Protein AF-A0A7S0WBP8-F1 (afdb_monomer_lite)

Sequence (190 aa):
AVPIGGAYRLIDVPMSNCLNSGISKVYILTQFNSASLNRHLARTYNFGNGIMYGGNGFVEVLAATQTPGQGGKEWFQGTADAVRQYCWLFNDVKNKDVEDVVILSGDHLYRMDYMKFVEAHRESDADISIGALPVEEDRASDFGLMKIDATGRITEFSEKPKGDKLQSMKVDTTVLGLSPGEAKAKPFIA

InterPro domains:
  IPR005835 Nucleotidyl transferase domain [PF00483] (1-168)
  IPR005836 ADP-glucose pyrophosphorylase, conserved site [PS00809] (75-83)
  IPR011831 Glucose-1-phosphate adenylyltransferase [PTHR43523] (1-190)
  IPR029044 Nucleotide-dip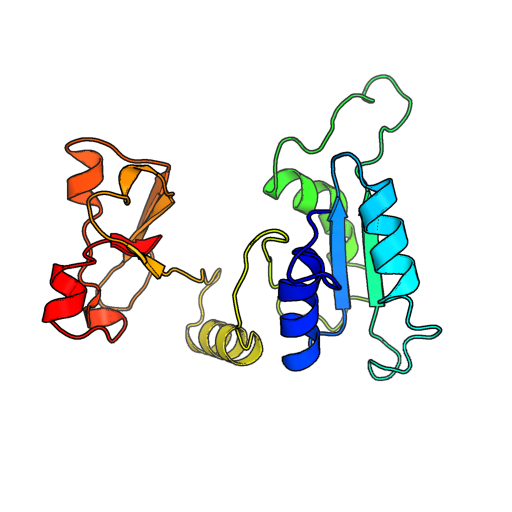hospho-sugar transferases [G3DSA:3.90.550.10] (1-190)
  IPR029044 Nucleotide-diphospho-sugar transferases [SSF53448] (2-184)

Organism: NCBI:txid1486918

Foldseek 3Di:
DDDDPVPHDLLVQVVVLCVVLLNFAEEAEEQPPCPVVCVCCCVPVVPPQSVSNVRLGDYHYDYQDQDPDPVRDDGQPDPVSSCVVVVVVCVDPSNPPPDDDDDDDSRDHDHDNVNVVVVVCVVVVDPDDDDKDFAALVCQLCAWWFAADLCRDTDDIDGNDDDPRSVVRFYQCVSVVDDPVVCVRRRIID

Radius of gyration: 19.3 Å; chains: 1; bounding box: 46×43×51 Å

Secondary structure (DSSP, 8-state):
--EETTTEETTHHHHHHHHHTT--EEEEEE-SSTHHHHHHHHHHS--GGGGGGTTS-EEEEEEPP--SSTTTT---SSHHHHHHHTGGGGGSGGGTT--------SS------HHHHHHHHHHHT-S------EE-TTTGGGSEEEEE-TTS-EEEEEES--THHHHTT---GGGGT--HHHHHH--EE-

Structure (mmCIF, N/CA/C/O backbone):
data_AF-A0A7S0WBP8-F1
#
_entry.id   AF-A0A7S0WBP8-F1
#
loop_
_atom_site.group_PDB
_atom_site.id
_atom_site.type_symbol
_atom_site.label_atom_id
_atom_site.label_alt_id
_atom_site.label_comp_id
_atom_site.label_asym_id
_atom_site.label_entity_id
_atom_site.label_seq_id
_atom_site.pdbx_PDB_ins_code
_atom_site.Cartn_x
_atom_site.Cartn_y
_atom_site.Cartn_z
_atom_site.occupancy
_atom_site.B_iso_or_equiv
_atom_site.auth_seq_id
_atom_site.auth_comp_id
_atom_site.auth_asym_id
_atom_site.auth_atom_id
_atom_site.pdbx_PDB_model_num
ATOM 1 N N . ALA A 1 1 ? 19.101 -6.458 -0.564 1.00 64.75 1 ALA A N 1
ATOM 2 C CA . ALA A 1 1 ? 17.775 -7.113 -0.529 1.00 64.75 1 ALA A CA 1
ATOM 3 C C . ALA A 1 1 ? 17.850 -8.343 0.362 1.00 64.75 1 ALA A C 1
ATOM 5 O O . ALA A 1 1 ? 18.824 -9.081 0.249 1.00 64.75 1 ALA A O 1
ATOM 6 N N . VAL A 1 2 ? 16.878 -8.517 1.258 1.00 79.44 2 VAL A N 1
ATOM 7 C CA . VAL A 1 2 ? 16.884 -9.581 2.273 1.00 79.44 2 VAL A CA 1
ATOM 8 C C . VAL A 1 2 ? 16.490 -10.918 1.627 1.00 79.44 2 VAL A C 1
ATOM 10 O O . VAL A 1 2 ? 15.457 -10.956 0.950 1.00 79.44 2 VAL A O 1
ATOM 13 N N . PRO A 1 3 ? 17.303 -11.983 1.770 1.00 80.88 3 PRO A N 1
ATOM 14 C CA . PRO A 1 3 ? 16.974 -13.308 1.254 1.00 80.88 3 PRO A CA 1
ATOM 15 C C . PRO A 1 3 ? 15.872 -13.974 2.088 1.00 80.88 3 PRO A C 1
ATOM 17 O O . PRO A 1 3 ? 15.840 -13.830 3.308 1.00 80.88 3 PRO A O 1
ATOM 20 N N . ILE A 1 4 ? 15.001 -14.738 1.429 1.00 84.81 4 ILE A N 1
ATOM 21 C CA . ILE A 1 4 ? 13.929 -15.533 2.037 1.00 84.81 4 ILE A CA 1
ATOM 22 C C . ILE A 1 4 ? 13.894 -16.925 1.395 1.00 84.81 4 ILE A C 1
ATOM 24 O O . ILE A 1 4 ? 14.116 -17.073 0.194 1.00 84.81 4 ILE A O 1
ATOM 28 N N . GLY A 1 5 ? 13.629 -17.964 2.191 1.00 76.19 5 GLY A N 1
ATOM 29 C CA . GLY A 1 5 ? 13.414 -19.323 1.672 1.00 76.19 5 GLY A CA 1
ATOM 30 C C . GLY A 1 5 ? 14.570 -19.894 0.833 1.00 76.19 5 GLY A C 1
ATOM 31 O O . GLY A 1 5 ? 14.338 -20.710 -0.051 1.00 76.19 5 GLY A O 1
ATOM 32 N N . GLY A 1 6 ? 15.805 -19.430 1.056 1.00 77.81 6 GLY A N 1
ATOM 33 C CA . GLY A 1 6 ? 17.024 -19.902 0.385 1.00 77.81 6 GLY A CA 1
ATOM 34 C C . GLY A 1 6 ? 17.254 -19.370 -1.036 1.00 77.81 6 GLY A C 1
ATOM 35 O O . GLY A 1 6 ? 18.391 -19.046 -1.370 1.00 77.81 6 GLY A O 1
ATOM 36 N N . ALA A 1 7 ? 16.206 -19.245 -1.854 1.00 78.19 7 ALA A N 1
ATOM 37 C CA . ALA A 1 7 ? 16.321 -18.867 -3.270 1.00 78.19 7 ALA A CA 1
ATOM 38 C C . ALA A 1 7 ? 15.691 -17.509 -3.627 1.00 78.19 7 ALA A C 1
ATOM 40 O O . ALA A 1 7 ? 16.018 -16.944 -4.670 1.00 78.19 7 ALA A O 1
ATOM 41 N N . TYR A 1 8 ? 14.818 -16.973 -2.772 1.00 84.31 8 TYR A N 1
ATOM 42 C CA . TYR A 1 8 ? 14.023 -15.781 -3.066 1.00 84.31 8 TYR A CA 1
ATOM 43 C C . TYR A 1 8 ? 14.487 -14.579 -2.245 1.00 84.31 8 TYR A C 1
ATOM 45 O O . TYR A 1 8 ? 15.333 -14.674 -1.351 1.00 84.31 8 TYR A O 1
ATOM 53 N N . ARG A 1 9 ? 13.923 -13.414 -2.545 1.00 88.06 9 ARG A N 1
ATOM 54 C CA . ARG A 1 9 ? 14.103 -12.167 -1.801 1.00 88.06 9 ARG A CA 1
ATOM 55 C C . ARG A 1 9 ? 12.751 -11.541 -1.496 1.00 88.06 9 ARG A C 1
ATOM 57 O O . ARG A 1 9 ? 11.797 -11.781 -2.220 1.00 88.06 9 ARG A O 1
ATOM 64 N N . LEU A 1 10 ? 12.678 -10.687 -0.474 1.00 89.38 10 LEU A N 1
ATOM 65 C CA . LEU A 1 10 ? 11.416 -10.016 -0.108 1.00 89.38 10 LEU A CA 1
ATOM 66 C C . LEU A 1 10 ? 10.748 -9.291 -1.286 1.00 89.38 10 LEU A C 1
ATOM 68 O O . LEU A 1 10 ? 9.544 -9.408 -1.455 1.00 89.38 10 LEU A O 1
ATOM 72 N N . ILE A 1 11 ? 11.532 -8.648 -2.158 1.00 89.44 11 ILE A N 1
ATOM 73 C CA . ILE A 1 11 ? 11.008 -7.972 -3.355 1.00 89.44 11 ILE A CA 1
ATOM 74 C C . ILE A 1 11 ? 10.298 -8.925 -4.330 1.00 89.44 11 ILE A C 1
ATOM 76 O O . ILE A 1 11 ? 9.435 -8.493 -5.087 1.00 89.44 11 ILE A O 1
ATOM 80 N N . ASP A 1 12 ? 10.626 -10.221 -4.308 1.00 90.88 12 ASP A N 1
ATOM 81 C CA . ASP A 1 12 ? 9.989 -11.208 -5.182 1.00 90.88 12 ASP A CA 1
ATOM 82 C C . ASP A 1 12 ? 8.521 -11.426 -4.815 1.00 90.88 12 ASP A C 1
ATOM 84 O O . ASP A 1 12 ? 7.746 -11.868 -5.657 1.00 90.88 12 ASP A O 1
ATOM 88 N N . VAL A 1 13 ? 8.122 -11.080 -3.589 1.00 93.06 13 VAL A N 1
ATOM 89 C CA . VAL A 1 13 ? 6.747 -11.207 -3.106 1.00 93.06 13 VAL A CA 1
ATOM 90 C C . VAL A 1 13 ? 5.805 -10.249 -3.848 1.00 93.06 13 VAL A C 1
ATOM 92 O O . VAL A 1 13 ? 4.940 -10.740 -4.579 1.00 93.06 13 VAL A O 1
ATOM 95 N N . PRO A 1 14 ? 5.961 -8.909 -3.760 1.00 93.12 14 PRO A N 1
ATOM 96 C CA . PRO A 1 14 ? 5.102 -7.999 -4.506 1.00 93.12 14 PRO A CA 1
ATOM 97 C C . PRO A 1 14 ? 5.269 -8.165 -6.019 1.00 93.12 14 PRO A C 1
ATOM 99 O O . PRO A 1 14 ? 4.272 -8.070 -6.726 1.00 93.12 14 PRO A O 1
ATOM 102 N N . MET A 1 15 ? 6.468 -8.499 -6.519 1.00 91.38 15 MET A N 1
ATOM 103 C CA . MET A 1 15 ? 6.675 -8.789 -7.945 1.00 91.38 15 MET A CA 1
ATOM 104 C C . MET A 1 15 ? 5.850 -9.988 -8.416 1.00 91.38 15 MET A C 1
ATOM 106 O O . MET A 1 15 ? 5.177 -9.906 -9.440 1.00 91.38 15 MET A O 1
ATOM 110 N N . SER A 1 16 ? 5.853 -11.088 -7.660 1.00 91.31 16 SER A N 1
ATOM 111 C CA . SER A 1 16 ? 5.056 -12.273 -7.989 1.00 91.31 16 SER A CA 1
ATOM 112 C C . SER A 1 16 ? 3.561 -11.981 -7.914 1.00 91.31 16 SER A C 1
ATOM 114 O O . SER A 1 16 ? 2.808 -12.450 -8.763 1.00 91.31 16 SER A O 1
ATOM 116 N N . ASN A 1 17 ? 3.117 -11.192 -6.934 1.00 94.25 17 ASN A N 1
ATOM 117 C CA . ASN A 1 17 ? 1.721 -10.768 -6.854 1.00 94.25 17 ASN A CA 1
ATOM 118 C C . ASN A 1 17 ? 1.335 -9.900 -8.069 1.00 94.25 17 ASN A C 1
ATOM 120 O O . ASN A 1 17 ? 0.287 -10.148 -8.658 1.00 94.25 17 ASN A O 1
ATOM 124 N N . CYS A 1 18 ? 2.191 -8.967 -8.514 1.00 92.56 18 CYS A N 1
ATOM 125 C CA . CYS A 1 18 ? 1.958 -8.176 -9.730 1.00 92.56 18 CYS A CA 1
ATOM 126 C C . CYS A 1 18 ? 1.814 -9.077 -10.958 1.00 92.56 18 CYS A C 1
ATOM 128 O O . CYS A 1 18 ? 0.812 -8.998 -11.662 1.00 92.56 18 CYS A O 1
ATOM 130 N N . LEU A 1 19 ? 2.773 -9.987 -11.160 1.00 88.94 19 LEU A N 1
ATOM 131 C CA . LEU A 1 19 ? 2.770 -10.944 -12.268 1.00 88.94 19 LEU A CA 1
ATOM 132 C C . LEU A 1 19 ? 1.493 -11.787 -12.303 1.00 88.94 19 LEU A C 1
ATOM 134 O O . LEU A 1 19 ? 0.843 -11.885 -13.340 1.00 88.94 19 LEU A O 1
ATOM 138 N N . ASN A 1 20 ? 1.122 -12.372 -11.163 1.00 90.75 20 ASN A N 1
ATOM 139 C CA . ASN A 1 20 ? -0.063 -13.224 -11.056 1.00 90.75 20 ASN A CA 1
ATOM 140 C C . ASN A 1 20 ? -1.374 -12.439 -11.191 1.00 90.75 20 ASN A C 1
ATOM 142 O O . ASN A 1 20 ? -2.386 -13.027 -11.556 1.00 90.75 20 ASN A O 1
ATOM 146 N N . SER A 1 21 ? -1.344 -11.132 -10.928 1.00 92.31 21 SER A N 1
ATOM 147 C CA . SER A 1 21 ? -2.476 -10.219 -11.118 1.00 92.31 21 SER A CA 1
ATOM 148 C C . SER A 1 21 ? -2.489 -9.589 -12.520 1.00 92.31 21 SER A C 1
ATOM 150 O O . SER A 1 21 ? -3.282 -8.699 -12.783 1.00 92.31 21 SER A O 1
ATOM 152 N N . GLY A 1 22 ? -1.591 -9.984 -13.432 1.00 88.94 22 GLY A N 1
ATOM 153 C CA . GLY A 1 22 ? -1.516 -9.402 -14.779 1.00 88.94 22 GLY A CA 1
ATOM 154 C C . GLY A 1 22 ? -0.954 -7.974 -14.838 1.00 88.94 22 GLY A C 1
ATOM 155 O O . GLY A 1 22 ? -0.985 -7.349 -15.897 1.00 88.94 22 GLY A O 1
ATOM 156 N N . ILE A 1 23 ? -0.397 -7.456 -13.739 1.00 89.81 23 ILE A N 1
ATOM 157 C CA . ILE A 1 23 ? 0.238 -6.136 -13.687 1.00 89.81 23 ILE A CA 1
ATOM 158 C C . ILE A 1 23 ? 1.644 -6.245 -14.277 1.00 89.81 23 ILE A C 1
ATOM 160 O O . ILE A 1 23 ? 2.529 -6.904 -13.724 1.00 89.81 23 ILE A O 1
ATOM 164 N N . SER A 1 24 ? 1.848 -5.580 -15.412 1.00 85.62 24 SER A N 1
ATOM 165 C CA . SER A 1 24 ? 3.0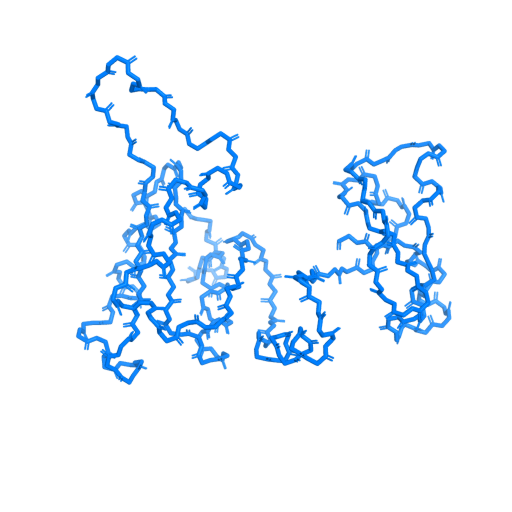50 -5.744 -16.231 1.00 85.62 24 SER A CA 1
ATOM 166 C C . SER A 1 24 ? 3.978 -4.532 -16.298 1.00 85.62 24 SER A C 1
ATOM 168 O O . SER A 1 24 ? 5.102 -4.658 -16.782 1.00 85.62 24 SER A O 1
ATOM 170 N N . LYS A 1 25 ? 3.531 -3.362 -15.829 1.00 88.75 25 LYS A N 1
ATOM 171 C CA . LYS A 1 25 ? 4.318 -2.123 -15.774 1.00 88.75 25 LYS A CA 1
ATOM 172 C C . LYS A 1 25 ? 4.685 -1.842 -14.324 1.00 88.75 25 LYS A C 1
ATOM 174 O O . LYS A 1 25 ? 3.814 -1.523 -13.520 1.00 88.75 25 LYS A O 1
ATOM 179 N N . VAL A 1 26 ? 5.960 -2.000 -13.978 1.00 90.44 26 VAL A N 1
ATOM 180 C CA . VAL A 1 26 ? 6.430 -1.885 -12.593 1.00 90.44 26 VAL A CA 1
ATOM 181 C C . VAL A 1 26 ? 7.638 -0.964 -12.514 1.00 90.44 26 VAL A C 1
ATOM 183 O O . VAL A 1 26 ? 8.671 -1.209 -13.138 1.00 90.44 26 VAL A O 1
ATOM 186 N N . TYR A 1 27 ? 7.527 0.064 -11.676 1.00 90.81 27 TYR A N 1
ATOM 187 C CA . TYR A 1 27 ? 8.658 0.876 -11.242 1.00 90.81 27 TYR A CA 1
ATOM 188 C C . TYR A 1 27 ? 9.091 0.459 -9.838 1.00 90.81 27 TYR A C 1
ATOM 190 O O . TYR A 1 27 ? 8.267 0.323 -8.936 1.00 90.81 27 TYR A O 1
ATOM 198 N N . ILE A 1 28 ? 10.395 0.278 -9.642 1.00 90.06 28 ILE A N 1
ATOM 199 C CA . ILE A 1 28 ? 10.985 -0.084 -8.352 1.00 90.06 28 ILE A CA 1
ATOM 200 C C . ILE A 1 28 ? 11.846 1.080 -7.875 1.00 90.06 28 ILE A C 1
ATOM 202 O O . ILE A 1 28 ? 12.941 1.309 -8.388 1.00 90.06 28 ILE A O 1
ATOM 206 N N . LEU A 1 29 ? 11.351 1.802 -6.871 1.00 89.19 29 LEU A N 1
ATOM 207 C CA . LEU A 1 29 ? 12.052 2.922 -6.245 1.00 89.19 29 LEU A CA 1
ATOM 208 C C . LEU A 1 29 ? 13.055 2.397 -5.211 1.00 89.19 29 LEU A C 1
ATOM 210 O O . LEU A 1 29 ? 12.692 1.669 -4.288 1.00 89.19 29 LEU A O 1
ATOM 214 N N . THR A 1 30 ? 14.332 2.759 -5.354 1.00 84.38 30 THR A N 1
ATOM 215 C CA . THR A 1 30 ? 15.402 2.315 -4.446 1.00 84.38 30 THR A CA 1
ATOM 216 C C . THR A 1 30 ? 16.205 3.498 -3.912 1.00 84.38 30 THR A C 1
ATOM 218 O O . THR A 1 30 ? 16.617 4.373 -4.671 1.00 84.38 30 THR A O 1
ATOM 221 N N . GLN A 1 31 ? 16.446 3.519 -2.596 1.00 72.75 31 GLN A N 1
ATOM 222 C CA . GLN A 1 31 ? 17.162 4.613 -1.930 1.00 72.75 31 GLN A CA 1
ATOM 223 C C . GLN A 1 31 ? 18.570 4.207 -1.476 1.00 72.75 31 GLN A C 1
ATOM 225 O O . GLN A 1 31 ? 19.531 4.880 -1.818 1.00 72.75 31 GLN A O 1
ATOM 230 N N . PHE A 1 32 ? 18.735 3.083 -0.767 1.00 68.75 32 PHE A N 1
ATOM 231 C CA . PHE A 1 32 ? 20.028 2.686 -0.186 1.00 68.75 32 PHE A CA 1
ATOM 232 C C . PHE A 1 32 ? 20.504 1.304 -0.652 1.00 68.75 32 PHE A C 1
ATOM 234 O O . PHE A 1 32 ? 19.708 0.386 -0.840 1.00 68.75 32 PHE A O 1
ATOM 241 N N . ASN A 1 33 ? 21.829 1.145 -0.786 1.00 59.50 33 ASN A N 1
ATOM 242 C CA . ASN A 1 33 ? 22.531 -0.132 -1.005 1.00 59.50 33 ASN A CA 1
ATOM 243 C C . ASN A 1 33 ? 21.899 -1.037 -2.093 1.00 59.50 33 ASN A C 1
ATOM 245 O O . ASN A 1 33 ? 21.719 -2.252 -1.927 1.00 59.50 33 ASN A O 1
ATOM 249 N N . SER A 1 34 ? 21.544 -0.425 -3.227 1.00 68.19 34 SER A N 1
ATOM 250 C CA . SER A 1 34 ? 20.732 -1.039 -4.281 1.00 68.19 34 SER A CA 1
ATOM 251 C C . SER A 1 34 ? 21.508 -1.990 -5.195 1.00 68.19 34 SER A C 1
ATOM 253 O O . SER A 1 34 ? 20.887 -2.772 -5.899 1.00 68.19 34 SER A O 1
ATOM 255 N N . ALA A 1 35 ? 22.845 -2.045 -5.149 1.00 74.12 35 ALA A N 1
ATOM 256 C CA . ALA A 1 35 ? 23.634 -2.883 -6.064 1.00 74.12 35 ALA A CA 1
ATOM 257 C C . ALA A 1 35 ? 23.232 -4.372 -6.029 1.00 74.12 35 ALA A C 1
ATOM 259 O O . ALA A 1 35 ? 23.089 -5.018 -7.070 1.00 74.12 35 ALA A O 1
ATOM 260 N N . SER A 1 36 ? 23.005 -4.918 -4.828 1.00 80.19 36 SER A N 1
ATOM 261 C CA . SER A 1 36 ? 22.552 -6.306 -4.672 1.00 80.19 36 SER A CA 1
ATOM 262 C C . SER A 1 36 ? 21.148 -6.518 -5.239 1.00 80.19 36 SER A C 1
ATOM 264 O O . SER A 1 36 ? 20.903 -7.547 -5.870 1.00 80.19 36 SER A O 1
ATOM 266 N N . LEU A 1 37 ? 20.238 -5.566 -5.010 1.00 81.44 37 LEU A N 1
ATOM 267 C CA . LEU A 1 37 ? 18.850 -5.592 -5.466 1.00 81.44 37 LEU A CA 1
ATOM 268 C C . LEU A 1 37 ? 18.784 -5.449 -6.989 1.00 81.44 37 LEU A C 1
ATOM 270 O O . LEU A 1 37 ? 18.221 -6.315 -7.644 1.00 81.44 37 LEU A O 1
ATOM 274 N N . ASN A 1 38 ? 19.466 -4.454 -7.549 1.00 80.56 38 ASN A N 1
ATOM 275 C CA . ASN A 1 38 ? 19.539 -4.193 -8.984 1.00 80.56 38 ASN A CA 1
ATOM 276 C C . ASN A 1 38 ? 20.086 -5.404 -9.736 1.00 80.56 38 ASN A C 1
ATOM 278 O O . ASN A 1 38 ? 19.518 -5.806 -10.742 1.00 80.56 38 ASN A O 1
ATOM 282 N N . ARG A 1 39 ? 21.144 -6.049 -9.219 1.00 82.56 39 ARG A N 1
ATOM 283 C CA . ARG A 1 39 ? 21.685 -7.276 -9.825 1.00 82.56 39 ARG A CA 1
ATOM 284 C C . ARG A 1 39 ? 20.675 -8.423 -9.831 1.00 82.56 39 ARG A C 1
ATOM 286 O O . ARG A 1 39 ? 20.680 -9.212 -10.767 1.00 82.56 39 ARG A O 1
ATOM 293 N N . HIS A 1 40 ? 19.861 -8.553 -8.786 1.00 86.19 40 HIS A N 1
ATOM 294 C CA . HIS A 1 40 ? 18.809 -9.572 -8.732 1.00 86.19 40 HIS A CA 1
ATOM 295 C C . HIS A 1 40 ? 17.700 -9.260 -9.722 1.00 86.19 40 HIS A C 1
ATOM 297 O O . HIS A 1 40 ? 17.379 -10.102 -10.547 1.00 86.19 40 HIS A O 1
ATOM 303 N N . LEU A 1 41 ? 17.200 -8.026 -9.717 1.00 83.88 41 LEU A N 1
ATOM 304 C CA . LEU A 1 41 ? 16.141 -7.600 -10.625 1.00 83.88 41 LEU A CA 1
ATOM 305 C C . LEU A 1 41 ? 16.564 -7.735 -12.092 1.00 83.88 41 LEU A C 1
ATOM 307 O O . LEU A 1 41 ? 15.838 -8.315 -12.889 1.00 83.88 41 LEU A O 1
ATOM 311 N N . ALA A 1 42 ? 17.788 -7.323 -12.422 1.00 80.31 42 ALA A N 1
ATOM 312 C CA . ALA A 1 42 ? 18.348 -7.443 -13.765 1.00 80.31 42 ALA A CA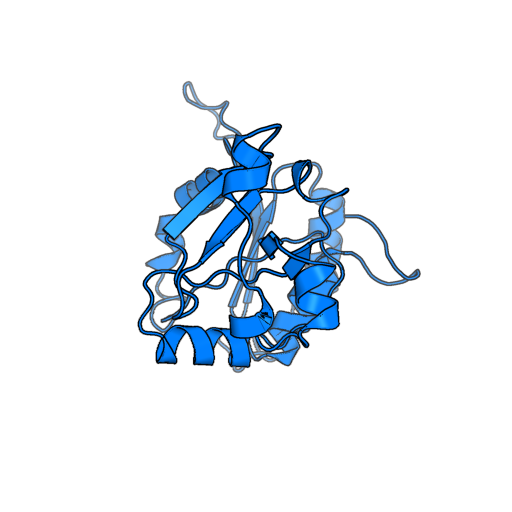 1
ATOM 313 C C . ALA A 1 42 ? 18.641 -8.891 -14.207 1.00 80.31 42 ALA A C 1
ATOM 315 O O . ALA A 1 42 ? 18.915 -9.123 -15.381 1.00 80.31 42 ALA A O 1
ATOM 316 N N . ARG A 1 43 ? 18.643 -9.870 -13.295 1.00 82.56 43 ARG A N 1
ATOM 317 C CA . ARG A 1 43 ? 18.808 -11.296 -13.635 1.00 82.56 43 ARG A CA 1
ATOM 318 C C . ARG A 1 43 ? 17.475 -12.024 -13.704 1.00 82.56 43 ARG A C 1
ATOM 320 O O . ARG A 1 43 ? 17.297 -12.864 -14.573 1.00 82.56 43 ARG A O 1
ATOM 327 N N . THR A 1 44 ? 16.575 -11.707 -12.781 1.00 82.38 44 THR A N 1
ATOM 328 C CA . THR A 1 44 ? 15.312 -12.424 -12.589 1.00 82.38 44 THR A CA 1
ATOM 329 C C . THR A 1 44 ? 14.185 -11.828 -13.427 1.00 82.38 44 THR A C 1
ATOM 331 O O . THR A 1 44 ? 13.374 -12.574 -13.962 1.00 82.38 44 THR A O 1
ATOM 334 N N . TYR A 1 45 ? 14.155 -10.499 -13.572 1.00 80.31 45 TYR A N 1
ATOM 335 C CA . TYR A 1 45 ? 13.060 -9.762 -14.212 1.00 80.31 45 TYR A CA 1
ATOM 336 C C . TYR A 1 45 ? 13.501 -8.946 -15.435 1.00 80.31 45 TYR A C 1
ATOM 338 O O . TYR A 1 45 ? 12.757 -8.100 -15.928 1.00 80.31 45 TYR A O 1
ATOM 346 N N . ASN A 1 46 ? 14.709 -9.189 -15.952 1.00 71.19 46 ASN A N 1
ATOM 347 C CA . ASN A 1 46 ? 15.165 -8.602 -17.210 1.00 71.19 46 ASN A CA 1
ATOM 348 C C . ASN A 1 46 ? 14.614 -9.408 -18.387 1.00 71.19 46 ASN A C 1
ATOM 350 O O . ASN A 1 46 ? 15.305 -10.209 -19.019 1.00 71.19 46 ASN A O 1
ATOM 354 N N . PHE A 1 47 ? 13.322 -9.229 -18.628 1.00 63.19 47 PHE A N 1
ATOM 355 C CA . PHE A 1 47 ? 12.615 -9.864 -19.724 1.00 63.19 47 PHE A CA 1
ATOM 356 C C . PHE A 1 47 ? 12.892 -9.070 -21.000 1.00 63.19 47 PHE A C 1
ATOM 358 O O . PHE A 1 47 ? 12.213 -8.086 -21.295 1.00 63.19 47 PHE A O 1
ATOM 365 N N . GLY A 1 48 ? 13.930 -9.473 -21.737 1.00 48.94 48 GLY A N 1
ATOM 366 C CA . GLY A 1 48 ? 14.273 -8.878 -23.027 1.00 48.94 48 GLY A CA 1
ATOM 367 C C . GLY A 1 48 ? 13.031 -8.636 -23.898 1.00 48.94 48 GLY A C 1
ATOM 368 O O . GLY A 1 48 ? 12.175 -9.509 -24.045 1.00 48.94 48 GLY A O 1
ATOM 369 N N . ASN A 1 49 ? 12.929 -7.426 -24.450 1.00 50.53 49 ASN A N 1
ATOM 370 C CA . ASN A 1 49 ? 11.907 -6.987 -25.407 1.00 50.53 49 ASN A CA 1
ATOM 371 C C . ASN A 1 49 ? 10.424 -7.111 -24.981 1.00 50.53 49 ASN A C 1
ATOM 373 O O . ASN A 1 49 ? 9.556 -7.134 -25.850 1.00 50.53 49 ASN A O 1
ATOM 377 N N . GLY A 1 50 ? 10.091 -7.173 -23.684 1.00 52.47 50 GLY A N 1
ATOM 378 C CA . GLY A 1 50 ? 8.692 -7.049 -23.225 1.00 52.47 50 GLY A CA 1
ATOM 379 C C . GLY A 1 50 ? 7.761 -8.211 -23.617 1.00 52.47 50 GLY A C 1
ATOM 380 O O . GLY A 1 50 ? 6.544 -8.117 -23.451 1.00 52.47 50 GLY A O 1
ATOM 381 N N . ILE A 1 51 ? 8.310 -9.326 -24.119 1.00 49.69 51 ILE A N 1
ATOM 382 C CA . ILE A 1 51 ? 7.546 -10.434 -24.725 1.00 49.69 51 ILE A CA 1
ATOM 383 C C . ILE A 1 51 ? 6.677 -11.179 -23.695 1.00 49.69 51 ILE A C 1
ATOM 385 O O . ILE A 1 51 ? 5.568 -11.590 -24.025 1.00 49.69 51 ILE A O 1
ATOM 389 N N . MET A 1 52 ? 7.110 -11.295 -22.432 1.00 53.44 52 MET A N 1
ATOM 390 C CA . MET A 1 52 ? 6.299 -11.923 -21.369 1.00 53.44 52 MET A CA 1
ATOM 391 C C . MET A 1 52 ? 5.075 -11.099 -20.939 1.00 53.44 52 MET A C 1
ATOM 393 O O . MET A 1 52 ? 4.218 -11.619 -20.232 1.00 53.44 52 MET A O 1
ATOM 397 N N . TYR A 1 53 ? 4.969 -9.844 -21.374 1.00 55.19 53 TYR A N 1
ATOM 398 C CA . TYR A 1 53 ? 3.941 -8.904 -20.930 1.00 55.19 53 TYR A CA 1
ATOM 399 C C . TYR A 1 53 ? 3.063 -8.360 -22.066 1.00 55.19 53 TYR A C 1
ATOM 401 O O . TYR A 1 53 ? 2.495 -7.275 -21.955 1.00 55.19 53 TYR A O 1
ATOM 409 N N . GLY A 1 54 ? 2.996 -9.062 -23.200 1.00 55.91 54 GLY A N 1
ATOM 410 C CA . GLY A 1 54 ? 2.247 -8.575 -24.363 1.00 55.91 54 GLY A CA 1
ATOM 411 C C . GLY A 1 54 ? 2.907 -7.382 -25.068 1.00 55.91 54 GLY A C 1
ATOM 412 O O . GLY A 1 54 ? 2.223 -6.590 -25.705 1.00 55.91 54 GLY A O 1
ATOM 413 N N . GLY A 1 55 ? 4.232 -7.230 -24.952 1.00 62.12 55 GLY A N 1
ATOM 414 C CA . GLY A 1 55 ? 5.037 -6.257 -25.702 1.00 62.12 55 GLY A CA 1
ATOM 415 C C . GLY A 1 55 ? 5.177 -4.868 -25.068 1.00 62.12 55 GLY A C 1
ATOM 416 O O . GLY A 1 55 ? 6.112 -4.159 -25.426 1.00 62.12 55 GLY A O 1
ATOM 417 N N . ASN A 1 56 ? 4.317 -4.488 -24.111 1.00 71.94 56 ASN A N 1
ATOM 418 C CA . ASN A 1 56 ? 4.319 -3.149 -23.484 1.00 71.94 56 ASN A CA 1
ATOM 419 C C . ASN A 1 56 ? 4.606 -3.148 -21.963 1.00 71.94 56 ASN A C 1
ATOM 421 O O . ASN A 1 56 ? 4.494 -2.112 -21.309 1.00 71.94 56 ASN A O 1
ATOM 425 N N . GLY A 1 57 ? 4.939 -4.298 -21.370 1.00 78.25 57 GLY A N 1
ATOM 426 C CA . GLY A 1 57 ? 5.315 -4.372 -19.953 1.00 78.25 57 GLY A CA 1
ATOM 427 C C . GLY A 1 57 ? 6.812 -4.206 -19.724 1.00 78.25 57 GLY A C 1
ATOM 428 O O . GLY A 1 57 ? 7.632 -4.547 -20.581 1.00 78.25 57 GLY A O 1
ATOM 429 N N . PHE A 1 58 ? 7.167 -3.700 -18.548 1.00 83.62 58 PHE A N 1
ATOM 430 C CA . PHE A 1 58 ? 8.544 -3.462 -18.138 1.00 83.62 58 PHE A CA 1
ATOM 431 C C . PHE A 1 58 ? 8.685 -3.504 -16.616 1.00 83.62 58 PHE A C 1
ATOM 433 O O . PHE A 1 58 ? 7.742 -3.243 -15.870 1.00 83.62 58 PHE A O 1
ATOM 440 N N . VAL A 1 59 ? 9.910 -3.777 -16.172 1.00 86.12 59 VAL A N 1
ATOM 441 C CA . VAL A 1 59 ? 10.332 -3.619 -14.780 1.00 86.12 59 VAL A CA 1
ATOM 442 C C . VAL A 1 59 ? 11.526 -2.675 -14.777 1.00 86.12 59 VAL A C 1
ATOM 444 O O . VAL A 1 59 ? 12.606 -3.039 -15.241 1.00 86.12 59 VAL A O 1
ATOM 447 N N . GLU A 1 60 ? 11.329 -1.453 -14.293 1.00 85.31 60 GLU A N 1
ATOM 448 C CA . GLU A 1 60 ? 12.353 -0.408 -14.310 1.00 85.31 60 GLU A CA 1
ATOM 449 C C . GLU A 1 60 ? 12.745 -0.006 -12.890 1.00 85.31 60 GLU A C 1
ATOM 451 O O . GLU A 1 60 ? 11.902 0.238 -12.028 1.00 85.31 60 GLU A O 1
ATOM 456 N N . VAL A 1 61 ? 14.052 0.047 -12.635 1.00 85.00 61 VAL A N 1
ATOM 457 C CA . VAL A 1 61 ? 14.581 0.427 -11.326 1.00 85.00 61 VAL A CA 1
ATOM 458 C C . VAL A 1 61 ? 14.957 1.897 -11.336 1.00 85.00 61 VAL A C 1
ATOM 460 O O . VAL A 1 61 ? 15.863 2.312 -12.056 1.00 85.00 61 VAL A O 1
ATOM 463 N N . LEU A 1 62 ? 14.301 2.660 -10.473 1.00 83.81 62 LEU A N 1
ATOM 464 C CA . LEU A 1 62 ? 14.539 4.077 -10.264 1.00 83.81 62 LEU A CA 1
ATOM 465 C C . LEU A 1 62 ? 15.362 4.234 -8.985 1.00 83.81 62 LEU A C 1
ATOM 467 O O . LEU A 1 62 ? 14.876 4.049 -7.867 1.00 83.81 62 LEU A O 1
ATOM 471 N N . ALA A 1 63 ? 16.655 4.496 -9.148 1.00 77.12 63 ALA A N 1
ATOM 472 C CA . ALA A 1 63 ? 17.551 4.749 -8.029 1.00 77.12 63 ALA A CA 1
ATOM 473 C C . ALA A 1 63 ? 17.574 6.242 -7.700 1.00 77.12 63 ALA A C 1
ATOM 475 O O . ALA A 1 63 ? 17.678 7.059 -8.612 1.00 77.12 63 ALA A O 1
ATOM 476 N N . ALA A 1 64 ? 17.550 6.585 -6.409 1.00 68.56 64 ALA A N 1
ATOM 477 C CA . ALA A 1 64 ? 17.753 7.959 -5.959 1.00 68.56 64 ALA A CA 1
ATOM 478 C C . ALA A 1 64 ? 19.055 8.526 -6.558 1.00 68.56 64 ALA A C 1
ATOM 480 O O . ALA A 1 64 ? 20.150 8.024 -6.287 1.00 68.56 64 ALA A O 1
ATOM 481 N N . THR A 1 65 ? 18.942 9.558 -7.394 1.00 57.91 65 THR A N 1
ATOM 482 C CA . THR A 1 65 ? 20.094 10.206 -8.028 1.00 57.91 65 THR A CA 1
ATOM 483 C C . THR A 1 65 ? 20.613 11.337 -7.149 1.00 57.91 65 THR A C 1
ATOM 485 O O . THR A 1 65 ? 19.882 12.278 -6.855 1.00 57.91 65 THR A O 1
ATOM 488 N N . GLN A 1 66 ? 21.896 11.301 -6.781 1.00 50.50 66 GLN A N 1
ATOM 489 C CA . GLN A 1 66 ? 22.588 12.503 -6.309 1.00 50.50 66 GLN A CA 1
ATOM 490 C C . GLN A 1 66 ? 22.934 13.359 -7.530 1.00 50.50 66 GLN A C 1
ATOM 492 O O . GLN A 1 66 ? 23.902 13.073 -8.234 1.00 50.50 66 GLN A O 1
ATOM 497 N N . THR A 1 67 ? 22.140 14.386 -7.822 1.00 45.50 67 THR A N 1
ATOM 498 C CA . THR A 1 67 ? 22.489 15.347 -8.876 1.00 45.50 67 THR A CA 1
ATOM 499 C C . THR A 1 67 ? 23.684 16.190 -8.405 1.00 45.50 67 THR A C 1
ATOM 501 O O . THR A 1 67 ? 23.584 16.816 -7.348 1.00 45.50 67 THR A O 1
ATOM 504 N N . PRO A 1 68 ? 24.815 16.253 -9.133 1.00 37.72 68 PRO A N 1
ATOM 505 C CA . PRO A 1 68 ? 25.932 17.117 -8.755 1.00 37.72 68 PRO A CA 1
ATOM 506 C C . PRO A 1 68 ? 25.554 18.594 -8.961 1.00 37.72 68 PRO A C 1
ATOM 508 O O . PRO A 1 68 ? 25.242 19.005 -10.075 1.00 37.72 68 PRO A O 1
ATOM 511 N N . GLY A 1 69 ? 25.573 19.405 -7.899 1.00 45.53 69 GLY A N 1
ATOM 512 C CA . GLY A 1 69 ? 25.244 20.838 -7.948 1.00 45.53 69 GLY A CA 1
ATOM 513 C C . GLY A 1 69 ? 24.821 21.385 -6.581 1.00 45.53 69 GLY A C 1
ATOM 514 O O . GLY A 1 69 ? 24.661 20.620 -5.639 1.00 45.53 69 GLY A O 1
ATOM 515 N N . GLN A 1 70 ? 24.635 22.702 -6.438 1.00 42.69 70 GLN A N 1
ATOM 516 C CA . GLN A 1 70 ? 24.337 23.354 -5.143 1.00 42.69 70 GLN A CA 1
ATOM 517 C C . GLN A 1 70 ? 22.966 22.989 -4.517 1.00 42.69 70 GLN A C 1
ATOM 519 O O . GLN A 1 70 ? 22.731 23.339 -3.366 1.00 42.69 70 GLN A O 1
ATOM 524 N N . GLY A 1 71 ? 22.104 22.232 -5.214 1.00 48.25 71 GLY A N 1
ATOM 525 C CA . GLY A 1 71 ? 20.919 21.546 -4.651 1.00 48.25 71 GLY A CA 1
ATOM 526 C C . GLY A 1 71 ? 21.131 20.043 -4.372 1.00 48.25 71 GLY A C 1
ATOM 527 O O . GLY A 1 71 ? 20.190 19.308 -4.094 1.00 48.25 71 GLY A O 1
ATOM 528 N N . GLY A 1 72 ? 22.369 19.564 -4.504 1.00 44.03 72 GLY A N 1
ATOM 529 C CA . GLY A 1 72 ? 22.761 18.161 -4.666 1.00 44.03 72 GLY A CA 1
ATOM 530 C C . GLY A 1 72 ? 22.961 17.367 -3.380 1.00 44.03 72 GLY A C 1
ATOM 531 O O . GLY A 1 72 ? 24.008 16.745 -3.201 1.00 44.03 72 GLY A O 1
ATOM 532 N N . LYS A 1 73 ? 21.980 17.373 -2.472 1.00 47.75 73 LYS A N 1
ATOM 533 C CA . LYS A 1 73 ? 22.023 16.543 -1.250 1.00 47.75 73 LYS A CA 1
ATOM 534 C C . LYS A 1 73 ? 20.714 15.864 -0.868 1.00 47.75 73 LYS A C 1
ATOM 536 O O . LYS A 1 73 ? 20.656 15.252 0.196 1.00 47.75 73 LYS A O 1
ATOM 541 N N . GLU A 1 74 ? 19.677 15.930 -1.686 1.00 57.22 74 GLU A N 1
ATOM 542 C CA . GLU A 1 74 ? 18.377 15.435 -1.242 1.00 57.22 74 GLU A CA 1
ATOM 543 C C . GLU A 1 74 ? 18.130 14.027 -1.771 1.00 57.22 74 GLU A C 1
ATOM 545 O O . GLU A 1 74 ? 17.577 13.803 -2.843 1.00 57.22 74 GLU A O 1
ATOM 550 N N . TRP A 1 75 ? 18.575 13.049 -0.977 1.00 66.56 75 TRP A N 1
ATOM 551 C CA . TRP A 1 75 ? 17.931 11.738 -0.939 1.00 66.56 75 TRP A CA 1
ATOM 552 C C . TRP A 1 75 ? 16.409 11.909 -0.843 1.00 66.56 75 TRP A C 1
ATOM 554 O O . TRP A 1 75 ? 15.950 12.943 -0.357 1.00 66.56 75 TRP A O 1
ATOM 564 N N . PHE A 1 76 ? 15.629 10.888 -1.218 1.00 73.88 76 PHE A N 1
ATOM 565 C CA . PHE A 1 76 ? 14.184 10.934 -0.979 1.00 73.88 76 PHE A CA 1
ATOM 566 C C . PHE A 1 76 ? 13.909 11.309 0.480 1.00 73.88 76 PHE A C 1
ATOM 568 O O . PHE A 1 76 ? 14.387 10.640 1.402 1.00 73.88 76 PHE A O 1
ATOM 575 N N . GLN A 1 77 ? 13.142 12.377 0.682 1.00 79.94 77 GLN A N 1
ATOM 576 C CA . GLN A 1 77 ? 12.778 12.853 2.019 1.00 79.94 77 GLN A CA 1
ATOM 577 C C . GLN A 1 77 ? 11.751 11.928 2.701 1.00 79.94 77 GLN A C 1
ATOM 579 O O . GLN A 1 77 ? 11.451 12.072 3.883 1.00 79.94 77 GLN A O 1
ATOM 584 N N . GLY A 1 78 ? 11.224 10.956 1.954 1.00 82.56 78 GLY A N 1
ATOM 585 C CA . GLY A 1 78 ? 10.299 9.924 2.396 1.00 82.56 78 GLY A CA 1
ATOM 586 C C . GLY A 1 78 ? 9.765 9.125 1.206 1.00 82.56 78 GLY A C 1
ATOM 587 O O . GLY A 1 78 ? 10.119 9.387 0.055 1.00 82.56 78 GLY A O 1
ATOM 588 N N . THR A 1 79 ? 8.876 8.169 1.471 1.00 86.12 79 THR A N 1
ATOM 589 C CA . THR A 1 79 ? 8.236 7.340 0.433 1.00 86.12 79 THR A CA 1
ATOM 590 C C . THR A 1 79 ? 7.400 8.176 -0.539 1.00 86.12 79 THR A C 1
ATOM 592 O O . THR A 1 79 ? 7.519 8.013 -1.751 1.00 86.12 79 THR A O 1
ATOM 595 N N . ALA A 1 80 ? 6.619 9.128 -0.023 1.00 87.38 80 ALA A N 1
ATOM 596 C CA . ALA A 1 80 ? 5.836 10.052 -0.843 1.00 87.38 80 ALA A CA 1
ATOM 597 C C . ALA A 1 80 ? 6.727 10.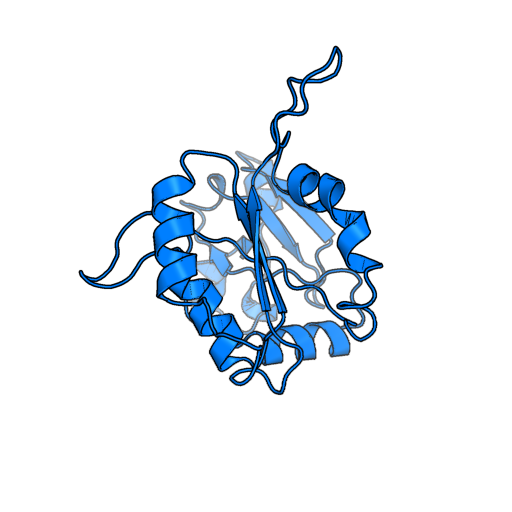963 -1.705 1.00 87.38 80 ALA A C 1
ATOM 599 O O . ALA A 1 80 ? 6.412 11.223 -2.865 1.00 87.38 80 ALA A O 1
ATOM 600 N N . ASP A 1 81 ? 7.869 11.406 -1.170 1.00 85.62 81 ASP A N 1
ATOM 601 C CA . ASP A 1 81 ? 8.822 12.222 -1.922 1.00 85.62 81 ASP A CA 1
ATOM 602 C C . ASP A 1 81 ? 9.473 11.433 -3.066 1.00 85.62 81 ASP A C 1
ATOM 604 O O . ASP A 1 81 ? 9.639 11.967 -4.160 1.00 85.62 81 ASP A O 1
ATOM 608 N N . ALA A 1 82 ? 9.749 10.141 -2.859 1.00 86.62 82 ALA A N 1
ATOM 609 C CA . ALA A 1 82 ? 10.238 9.264 -3.919 1.00 86.62 82 ALA A CA 1
ATOM 610 C C . ALA A 1 82 ? 9.264 9.213 -5.105 1.00 86.62 82 ALA A C 1
ATOM 612 O O . ALA A 1 82 ? 9.675 9.402 -6.245 1.00 86.62 82 ALA A O 1
ATOM 613 N N . VAL A 1 83 ? 7.964 9.036 -4.849 1.00 88.25 83 VAL A N 1
ATOM 614 C CA . VAL A 1 83 ? 6.944 9.055 -5.911 1.00 88.25 83 VAL A CA 1
ATOM 615 C C . VAL A 1 83 ? 6.845 10.445 -6.548 1.00 88.25 83 VAL A C 1
ATOM 617 O O . VAL A 1 83 ? 6.819 10.564 -7.772 1.00 88.25 83 VAL A O 1
ATOM 620 N N . ARG A 1 84 ? 6.858 11.511 -5.736 1.00 88.56 84 ARG A N 1
ATOM 621 C CA . ARG A 1 84 ? 6.782 12.904 -6.202 1.00 88.56 84 ARG A CA 1
ATOM 622 C C . ARG A 1 84 ? 7.915 13.262 -7.165 1.00 88.56 84 ARG A C 1
ATOM 624 O O . ARG A 1 84 ? 7.654 13.899 -8.179 1.00 88.56 84 ARG A O 1
ATOM 631 N N . GLN A 1 85 ? 9.157 12.866 -6.879 1.00 85.81 85 GLN A N 1
ATOM 632 C CA . GLN A 1 85 ? 10.309 13.165 -7.743 1.00 85.81 85 GLN A CA 1
ATOM 633 C C . GLN A 1 85 ? 10.201 12.512 -9.133 1.00 85.81 85 GLN A C 1
ATOM 635 O O . GLN A 1 85 ? 10.739 13.042 -10.107 1.00 85.81 85 GLN A O 1
ATOM 640 N N . TYR A 1 86 ? 9.467 11.403 -9.244 1.00 86.62 86 TYR A N 1
ATOM 641 C CA . TYR A 1 86 ? 9.245 10.678 -10.495 1.00 86.62 86 TYR A CA 1
ATOM 642 C C . TYR A 1 86 ? 7.828 10.824 -11.057 1.00 86.62 86 TYR A C 1
ATOM 644 O O . TYR A 1 86 ? 7.478 10.118 -11.999 1.00 86.62 86 TYR A O 1
ATOM 652 N N . CYS A 1 87 ? 7.016 11.758 -10.552 1.00 85.81 87 CYS A N 1
ATOM 653 C CA . CYS A 1 87 ? 5.630 11.926 -11.005 1.00 85.81 87 CYS A CA 1
ATOM 654 C C . CYS A 1 87 ? 5.519 12.221 -12.510 1.00 85.81 87 CYS A C 1
ATOM 656 O O . CYS A 1 87 ? 4.520 11.886 -13.141 1.00 85.81 87 CYS A O 1
ATOM 658 N N . TRP A 1 88 ? 6.568 12.794 -13.108 1.00 84.88 88 TRP A N 1
ATOM 659 C CA . TRP A 1 88 ? 6.654 13.044 -14.545 1.00 84.88 88 TRP A CA 1
ATOM 660 C C . TRP A 1 88 ? 6.569 11.759 -15.383 1.00 84.88 88 TRP A C 1
ATOM 662 O O . TRP A 1 88 ? 6.106 11.825 -16.520 1.00 84.88 88 TRP A O 1
ATOM 672 N N . LEU A 1 89 ? 6.942 10.598 -14.828 1.00 86.38 89 LEU A N 1
ATOM 673 C CA . LEU A 1 89 ? 6.810 9.302 -15.498 1.00 86.38 89 LEU A CA 1
ATOM 674 C C . LEU A 1 89 ? 5.352 8.933 -15.757 1.00 86.38 89 LEU A C 1
ATOM 676 O O . LEU A 1 89 ? 5.075 8.257 -16.743 1.00 86.38 89 LEU A O 1
ATOM 680 N N . PHE A 1 90 ? 4.406 9.390 -14.934 1.00 83.00 90 PHE A N 1
ATOM 681 C CA . PHE A 1 90 ? 2.985 9.119 -15.169 1.00 83.00 90 PHE A CA 1
ATOM 682 C C . PHE A 1 90 ? 2.483 9.745 -16.477 1.00 83.00 90 PHE A C 1
ATOM 684 O O . PHE A 1 90 ? 1.555 9.226 -17.084 1.00 83.00 90 PHE A O 1
ATOM 691 N N . ASN A 1 91 ? 3.154 10.794 -16.964 1.00 82.38 91 ASN A N 1
ATOM 692 C CA . ASN A 1 91 ? 2.851 11.438 -18.243 1.00 82.38 91 ASN A CA 1
ATOM 693 C C . ASN A 1 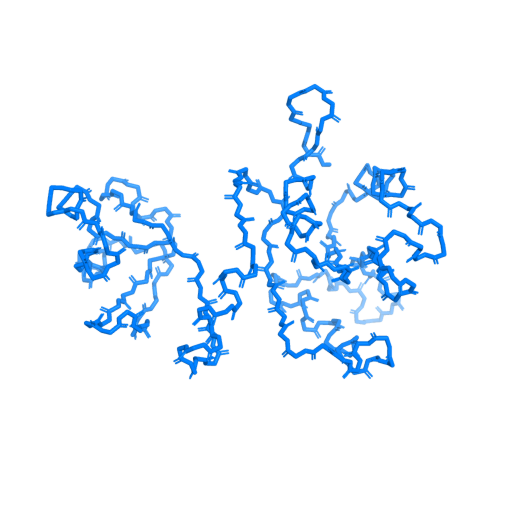91 ? 3.678 10.884 -19.421 1.00 82.38 91 ASN A C 1
ATOM 695 O O . ASN A 1 91 ? 3.556 11.382 -20.544 1.00 82.38 91 ASN A O 1
ATOM 699 N N . ASP A 1 92 ? 4.544 9.890 -19.193 1.00 84.25 92 ASP A N 1
ATOM 700 C CA . ASP A 1 92 ? 5.325 9.253 -20.255 1.00 84.25 92 ASP A CA 1
ATOM 701 C C . ASP A 1 92 ? 4.386 8.550 -21.252 1.00 84.25 92 ASP A C 1
ATOM 703 O O . ASP A 1 92 ? 3.359 7.975 -20.888 1.00 84.25 92 ASP A O 1
ATOM 707 N N . VAL A 1 93 ? 4.767 8.546 -22.530 1.00 73.12 93 VAL A N 1
ATOM 708 C CA . VAL A 1 93 ? 4.073 7.822 -23.601 1.00 73.12 93 VAL A CA 1
ATOM 709 C C . VAL A 1 93 ? 3.851 6.352 -23.238 1.00 73.12 93 VAL A C 1
ATOM 711 O O . VAL A 1 93 ? 2.803 5.804 -23.568 1.00 73.12 93 VAL A O 1
ATOM 714 N N . LYS A 1 94 ? 4.791 5.732 -22.515 1.00 79.00 94 LYS A N 1
ATOM 715 C CA . LYS A 1 94 ? 4.676 4.339 -22.049 1.00 79.00 94 LYS A CA 1
ATOM 716 C C . LYS A 1 94 ? 3.512 4.113 -21.075 1.00 79.00 94 LYS A C 1
ATOM 718 O O . LYS A 1 94 ? 3.004 2.994 -20.982 1.00 79.00 94 LYS A O 1
ATOM 723 N N . ASN A 1 95 ? 3.079 5.154 -20.367 1.00 82.12 95 ASN A N 1
ATOM 724 C CA . ASN A 1 95 ? 2.082 5.082 -19.297 1.00 82.12 95 ASN A CA 1
ATOM 725 C C . ASN A 1 95 ? 0.725 5.687 -19.685 1.00 82.12 95 ASN A C 1
ATOM 727 O O . ASN A 1 95 ? -0.165 5.742 -18.849 1.00 82.12 95 ASN A O 1
ATOM 731 N N . LYS A 1 96 ? 0.528 6.066 -20.955 1.00 77.62 96 LYS A N 1
ATOM 732 C CA . LYS A 1 96 ? -0.721 6.687 -21.436 1.00 77.62 96 LYS A CA 1
ATOM 733 C C . LYS A 1 96 ? -1.991 5.865 -21.200 1.00 77.62 96 LYS A C 1
ATOM 735 O O . LYS A 1 96 ? -3.048 6.456 -21.039 1.00 77.62 96 LYS A O 1
ATOM 740 N N . ASP A 1 97 ? -1.874 4.540 -21.174 1.00 83.19 97 ASP A N 1
ATOM 741 C CA . ASP A 1 97 ? -3.008 3.623 -20.980 1.00 83.19 97 ASP A CA 1
ATOM 742 C C . ASP A 1 97 ? -3.152 3.153 -19.517 1.00 83.19 97 ASP A C 1
ATOM 744 O O . ASP A 1 97 ? -3.766 2.122 -19.254 1.00 83.19 97 ASP A O 1
ATOM 748 N N . VAL A 1 98 ? -2.497 3.823 -18.563 1.00 87.25 98 VAL A N 1
ATOM 749 C CA . VAL A 1 98 ? -2.576 3.475 -17.137 1.00 87.25 98 VAL A CA 1
ATOM 750 C C . VAL A 1 98 ? -3.684 4.294 -16.485 1.00 87.25 98 VAL A C 1
ATOM 752 O O . VAL A 1 98 ? -3.597 5.516 -16.426 1.00 87.25 98 VAL A O 1
ATOM 755 N N . GLU A 1 99 ? -4.709 3.606 -15.987 1.00 89.06 99 GLU A N 1
ATOM 756 C CA . GLU A 1 99 ? -5.841 4.219 -15.276 1.00 89.06 99 GLU A CA 1
ATOM 757 C C . GLU A 1 99 ? -5.615 4.239 -13.760 1.00 89.06 99 GLU A C 1
ATOM 759 O O . GLU A 1 99 ? -5.862 5.250 -13.112 1.00 89.06 99 GLU A O 1
ATOM 764 N N . ASP A 1 100 ? -5.081 3.144 -13.212 1.00 92.19 100 ASP A N 1
ATOM 765 C CA . ASP A 1 100 ? -4.873 2.963 -11.776 1.00 92.19 100 ASP A CA 1
ATOM 766 C C . ASP A 1 100 ? -3.390 2.786 -11.443 1.00 92.19 100 ASP A C 1
ATOM 768 O O . ASP A 1 100 ? -2.638 2.113 -12.157 1.00 92.19 100 ASP A O 1
ATOM 772 N N . VAL A 1 101 ? -2.972 3.340 -10.303 1.00 93.25 101 VAL A N 1
ATOM 773 C CA . VAL A 1 101 ? -1.610 3.197 -9.778 1.00 93.25 101 VAL A CA 1
ATOM 774 C C . VAL A 1 101 ? -1.652 2.478 -8.437 1.00 93.25 101 VAL A C 1
ATOM 776 O O . VAL A 1 101 ? -2.190 2.988 -7.458 1.00 93.25 101 VAL A O 1
ATOM 779 N N . VAL A 1 102 ? -1.020 1.306 -8.372 1.00 94.81 102 VAL A N 1
ATOM 780 C CA . VAL A 1 102 ? -0.908 0.524 -7.136 1.00 94.81 102 VAL A CA 1
ATOM 781 C C . VAL A 1 102 ? 0.452 0.780 -6.487 1.00 94.81 102 VAL A C 1
ATOM 783 O O . VAL A 1 102 ? 1.497 0.471 -7.062 1.00 94.81 102 VAL A O 1
ATOM 786 N N . ILE A 1 103 ? 0.447 1.331 -5.271 1.00 94.62 103 ILE A N 1
ATOM 787 C CA . ILE A 1 103 ? 1.658 1.568 -4.476 1.00 94.62 103 ILE A CA 1
ATOM 788 C C . ILE A 1 103 ? 1.858 0.406 -3.502 1.00 94.62 103 ILE A C 1
ATOM 790 O O . ILE A 1 103 ? 0.987 0.112 -2.688 1.00 94.62 103 ILE A O 1
ATOM 794 N N . LEU A 1 104 ? 3.016 -0.254 -3.577 1.00 94.69 104 LEU A N 1
ATOM 795 C CA . LEU A 1 104 ? 3.307 -1.478 -2.828 1.00 94.69 104 LEU A CA 1
ATOM 796 C C . LEU A 1 104 ? 4.569 -1.333 -1.979 1.00 94.69 104 LEU A C 1
ATOM 798 O O . LEU A 1 104 ? 5.577 -0.794 -2.441 1.00 94.69 104 LEU A O 1
ATOM 802 N N . SER A 1 105 ? 4.544 -1.899 -0.769 1.00 90.94 105 SER A N 1
ATOM 803 C CA . SER A 1 105 ? 5.769 -2.074 0.016 1.00 90.94 105 SER A CA 1
ATOM 804 C C . SER A 1 105 ? 6.587 -3.262 -0.495 1.00 90.94 105 SER A C 1
ATOM 806 O O . SER A 1 105 ? 6.050 -4.335 -0.780 1.00 90.94 105 SER A O 1
ATOM 808 N N . GLY A 1 106 ? 7.904 -3.070 -0.593 1.00 87.75 106 GLY A N 1
ATOM 809 C CA . GLY A 1 106 ? 8.861 -4.046 -1.128 1.00 87.75 106 GLY A CA 1
ATOM 810 C C . GLY A 1 106 ? 9.389 -5.074 -0.121 1.00 87.75 106 GLY A C 1
ATOM 811 O O . GLY A 1 106 ? 10.241 -5.891 -0.475 1.00 87.75 106 GLY A O 1
ATOM 812 N N . ASP A 1 107 ? 8.958 -4.997 1.136 1.00 86.50 107 ASP A N 1
ATOM 813 C CA . ASP A 1 107 ? 9.549 -5.694 2.284 1.00 86.50 107 ASP A CA 1
ATOM 814 C C . ASP A 1 107 ? 8.559 -6.558 3.084 1.00 86.50 107 ASP A C 1
ATOM 816 O O . ASP A 1 107 ? 8.960 -7.242 4.025 1.00 86.50 107 ASP A O 1
ATOM 820 N N . HIS A 1 108 ? 7.286 -6.588 2.693 1.00 89.06 108 HIS A N 1
ATOM 821 C CA . HIS A 1 108 ? 6.272 -7.418 3.336 1.00 89.06 108 HIS A CA 1
ATOM 822 C C . HIS A 1 108 ? 6.177 -8.805 2.686 1.00 89.06 108 HIS A C 1
ATOM 824 O O . HIS A 1 108 ? 6.249 -8.949 1.465 1.00 89.06 108 HIS A O 1
ATOM 830 N N . LEU A 1 109 ? 5.951 -9.835 3.509 1.00 91.06 109 LEU A N 1
ATOM 831 C CA . LEU A 1 109 ? 5.666 -11.198 3.059 1.00 91.06 109 LEU A CA 1
ATOM 832 C C . LEU A 1 109 ? 4.154 -11.453 3.105 1.00 91.06 109 LEU A C 1
ATOM 834 O O . LEU A 1 109 ? 3.582 -11.589 4.182 1.00 91.06 109 LEU A O 1
ATOM 838 N N . TYR A 1 110 ? 3.512 -11.525 1.943 1.00 92.50 110 TYR A N 1
ATOM 839 C CA . TYR A 1 110 ? 2.073 -11.742 1.808 1.00 92.50 110 TYR A CA 1
ATOM 840 C C . TYR A 1 110 ? 1.732 -12.272 0.414 1.00 92.50 110 TYR A C 1
ATOM 842 O O . TYR A 1 110 ? 2.524 -12.183 -0.522 1.00 92.50 110 TYR A O 1
ATOM 850 N N . ARG A 1 111 ? 0.521 -12.800 0.257 1.00 93.44 111 ARG A N 1
ATOM 851 C CA . ARG A 1 111 ? -0.027 -13.173 -1.046 1.00 93.44 111 ARG A CA 1
ATOM 852 C C . ARG A 1 111 ? -1.336 -12.433 -1.242 1.00 93.44 111 ARG A C 1
ATOM 854 O O . ARG A 1 111 ? -2.214 -12.525 -0.390 1.00 93.44 111 ARG A O 1
ATOM 861 N N . MET A 1 112 ? -1.452 -11.726 -2.354 1.00 94.25 112 MET A N 1
ATOM 862 C CA . MET A 1 112 ? -2.633 -10.940 -2.680 1.00 94.25 112 MET A CA 1
ATOM 863 C C . MET A 1 112 ? -2.844 -10.934 -4.188 1.00 94.25 112 MET A C 1
ATOM 865 O O . MET A 1 112 ? -1.882 -10.923 -4.953 1.00 94.25 112 MET A O 1
ATOM 869 N N . ASP A 1 113 ? -4.110 -10.973 -4.585 1.00 95.06 113 ASP A N 1
ATOM 870 C CA . ASP A 1 113 ? -4.542 -10.713 -5.952 1.00 95.06 113 ASP A CA 1
ATOM 871 C C . ASP A 1 113 ? -4.903 -9.229 -6.040 1.00 95.06 113 ASP A C 1
ATOM 873 O O . ASP A 1 113 ? -5.874 -8.782 -5.423 1.00 95.06 113 ASP A O 1
ATOM 877 N N . TYR A 1 114 ? -4.073 -8.454 -6.734 1.00 95.62 114 TYR A N 1
ATOM 878 C CA . TYR A 1 114 ? -4.250 -7.010 -6.827 1.00 95.62 114 TYR A CA 1
ATOM 879 C C . TYR A 1 114 ? -5.406 -6.623 -7.738 1.00 95.62 114 TYR A C 1
ATOM 881 O O . TYR A 1 114 ? -5.958 -5.545 -7.544 1.00 95.62 114 TYR A O 1
ATOM 889 N N . MET A 1 115 ? -5.820 -7.478 -8.679 1.00 94.56 115 MET A N 1
ATOM 890 C CA . MET A 1 115 ? -6.947 -7.137 -9.548 1.00 94.56 115 MET A CA 1
ATOM 891 C C . MET A 1 115 ? -8.244 -7.062 -8.763 1.00 94.56 115 MET A C 1
ATOM 893 O O . MET A 1 115 ? -8.978 -6.098 -8.925 1.00 94.56 115 MET A O 1
ATOM 897 N N . LYS A 1 116 ? -8.459 -7.974 -7.811 1.00 95.12 116 LYS A N 1
ATOM 898 C CA . LYS A 1 116 ? -9.614 -7.892 -6.901 1.00 95.12 116 LYS A CA 1
ATOM 899 C C . LYS A 1 116 ? -9.630 -6.605 -6.081 1.00 95.12 116 LYS A C 1
ATOM 901 O O . LYS A 1 116 ? -10.689 -6.073 -5.773 1.00 95.12 116 LYS A O 1
ATOM 906 N N . PHE A 1 117 ? -8.452 -6.113 -5.703 1.00 95.25 117 PHE A N 1
ATOM 907 C CA . PHE A 1 117 ? -8.323 -4.861 -4.963 1.00 95.25 117 PHE A CA 1
ATOM 908 C C . PHE A 1 117 ? -8.603 -3.641 -5.844 1.00 95.25 117 PHE A C 1
ATOM 910 O O . PHE A 1 117 ? -9.309 -2.735 -5.414 1.00 95.25 117 PHE A O 1
ATOM 917 N N . VAL A 1 118 ? -8.101 -3.636 -7.081 1.00 95.38 118 VAL A N 1
ATOM 918 C CA . VAL A 1 118 ? -8.375 -2.581 -8.068 1.00 95.38 118 VAL A CA 1
ATOM 919 C C . VAL A 1 118 ? -9.853 -2.570 -8.473 1.00 95.38 118 VAL A C 1
ATOM 921 O O . VAL A 1 118 ? -10.448 -1.504 -8.583 1.00 95.38 118 VAL A O 1
ATOM 924 N N . GLU A 1 119 ? -10.477 -3.735 -8.640 1.00 95.25 119 GLU A N 1
ATOM 925 C CA . GLU A 1 119 ? -11.917 -3.853 -8.893 1.00 95.25 119 GLU A CA 1
ATOM 926 C C . GLU A 1 119 ? -12.727 -3.248 -7.741 1.00 95.25 119 GLU A C 1
ATOM 928 O O . GLU A 1 119 ? -13.552 -2.370 -7.977 1.00 95.25 119 GLU A O 1
ATOM 933 N N . ALA A 1 120 ? -12.418 -3.617 -6.494 1.00 94.00 120 ALA A N 1
ATOM 934 C CA . ALA A 1 120 ? -13.072 -3.035 -5.322 1.00 94.00 120 ALA A CA 1
ATOM 935 C C . ALA A 1 120 ? -12.856 -1.512 -5.217 1.00 94.00 120 ALA A C 1
ATOM 937 O O . ALA A 1 120 ? -13.775 -0.783 -4.847 1.00 94.00 120 ALA A O 1
ATOM 938 N N . HIS A 1 121 ? -11.664 -1.015 -5.569 1.00 95.69 121 HIS A N 1
ATOM 939 C CA . HIS A 1 121 ? -11.379 0.420 -5.640 1.00 95.69 121 HIS A CA 1
ATOM 940 C C . HIS A 1 121 ? -12.311 1.123 -6.637 1.00 95.69 121 HIS A C 1
ATOM 942 O O . HIS A 1 121 ? -13.012 2.063 -6.25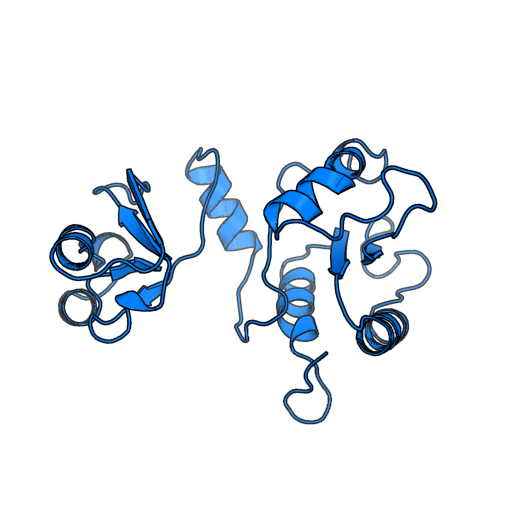5 1.00 95.69 121 HIS A O 1
ATOM 948 N N . ARG A 1 122 ? -12.396 0.607 -7.869 1.00 94.69 122 ARG A N 1
ATOM 949 C CA . ARG A 1 122 ? -13.262 1.137 -8.934 1.00 94.69 122 ARG A CA 1
ATOM 950 C C . ARG A 1 122 ? -14.746 1.084 -8.565 1.00 94.69 122 ARG A C 1
ATOM 952 O O . ARG A 1 122 ? -15.474 2.030 -8.842 1.00 94.69 122 ARG A O 1
ATOM 959 N N . GLU A 1 123 ? -15.199 0.010 -7.920 1.00 94.94 123 GLU A N 1
ATOM 960 C CA . GLU A 1 123 ? -16.588 -0.132 -7.456 1.00 94.94 123 GLU A CA 1
ATOM 961 C C . GLU A 1 123 ? -16.940 0.845 -6.325 1.00 94.94 123 GLU A C 1
ATOM 963 O O . GLU A 1 123 ? -18.084 1.288 -6.219 1.00 94.94 123 GLU A O 1
ATOM 968 N N . SER A 1 124 ? -15.966 1.181 -5.477 1.00 92.19 124 SER A N 1
ATOM 969 C CA . SER A 1 124 ? -16.169 2.072 -4.330 1.00 92.19 124 SER A CA 1
ATOM 970 C C . SER A 1 124 ? -16.226 3.562 -4.683 1.00 92.19 124 SER A C 1
ATOM 972 O O . SER A 1 124 ? -16.624 4.362 -3.827 1.00 92.19 124 SER A O 1
ATOM 974 N N . ASP A 1 125 ? -15.823 3.924 -5.909 1.00 92.19 125 ASP A N 1
ATOM 975 C CA . ASP A 1 125 ? -15.674 5.309 -6.384 1.00 92.19 125 ASP A CA 1
ATOM 976 C C . ASP A 1 125 ? -14.882 6.174 -5.381 1.00 92.19 125 ASP A C 1
ATOM 978 O O . ASP A 1 125 ? -15.260 7.292 -5.026 1.00 92.19 125 ASP A O 1
ATOM 982 N N . ALA A 1 126 ? -13.823 5.589 -4.814 1.00 93.06 126 ALA A N 1
ATOM 983 C CA . ALA A 1 126 ? -12.958 6.243 -3.842 1.00 93.06 126 ALA A CA 1
ATOM 984 C C . ALA A 1 126 ? -11.770 6.901 -4.546 1.00 93.06 126 ALA A C 1
ATOM 986 O O . ALA A 1 126 ? -11.187 6.311 -5.447 1.00 93.06 126 ALA A O 1
ATOM 987 N N . ASP A 1 127 ? -11.326 8.064 -4.064 1.00 93.81 127 ASP A N 1
ATOM 988 C CA . ASP A 1 127 ? -10.101 8.694 -4.578 1.00 93.81 127 ASP A CA 1
ATOM 989 C C . ASP A 1 127 ? -8.854 7.838 -4.287 1.00 93.81 127 ASP A C 1
ATOM 991 O O . ASP A 1 127 ? -7.899 7.808 -5.061 1.00 93.81 127 ASP A O 1
ATOM 995 N N . ILE A 1 128 ? -8.842 7.160 -3.132 1.00 95.44 128 ILE A N 1
ATOM 996 C CA . ILE A 1 128 ? -7.742 6.317 -2.651 1.00 95.44 128 ILE A CA 1
ATOM 997 C C . ILE A 1 128 ? -8.329 5.131 -1.882 1.00 95.44 128 ILE A C 1
ATOM 999 O O . ILE A 1 128 ? -9.128 5.315 -0.963 1.00 95.44 128 ILE A O 1
ATOM 1003 N N . SER A 1 129 ? -7.866 3.920 -2.196 1.00 95.69 129 SER A N 1
ATOM 1004 C CA . SER A 1 129 ? -8.149 2.713 -1.410 1.00 95.69 129 SER A CA 1
ATOM 1005 C C . SER A 1 129 ? -6.888 2.219 -0.706 1.00 95.69 129 SER A C 1
ATOM 1007 O O . SER A 1 129 ? -5.802 2.204 -1.285 1.00 95.69 129 SER A O 1
ATOM 1009 N N . ILE A 1 130 ? -7.035 1.791 0.550 1.00 95.12 130 ILE A N 1
ATOM 1010 C CA . ILE A 1 130 ? -5.933 1.312 1.392 1.00 95.12 130 ILE A CA 1
ATOM 1011 C C . ILE A 1 130 ? -6.224 -0.128 1.815 1.00 95.12 130 ILE A C 1
ATOM 1013 O O . ILE A 1 130 ? -7.298 -0.426 2.333 1.00 95.12 130 ILE A O 1
ATOM 1017 N N . GLY A 1 131 ? -5.262 -1.027 1.597 1.00 93.19 131 GLY A N 1
ATOM 1018 C CA . GLY A 1 131 ? -5.309 -2.375 2.157 1.00 93.19 131 GLY A CA 1
ATOM 1019 C C . GLY A 1 131 ? -4.918 -2.340 3.632 1.00 93.19 131 GLY A C 1
ATOM 1020 O O . GLY A 1 131 ? -3.781 -1.997 3.940 1.00 93.19 131 GLY A O 1
ATOM 1021 N N . ALA A 1 132 ? -5.847 -2.702 4.516 1.00 92.38 132 ALA A N 1
ATOM 1022 C CA . ALA A 1 132 ? -5.654 -2.705 5.964 1.00 92.38 132 ALA A CA 1
ATOM 1023 C C . ALA A 1 132 ? -5.926 -4.093 6.556 1.00 92.38 132 ALA A C 1
ATOM 1025 O O . ALA A 1 132 ? -6.724 -4.868 6.020 1.00 92.38 132 ALA A O 1
ATOM 1026 N N . LEU A 1 133 ? -5.289 -4.398 7.682 1.00 92.12 133 LEU A N 1
ATOM 1027 C CA . LEU A 1 133 ? -5.502 -5.618 8.449 1.00 92.12 133 LEU A CA 1
ATOM 1028 C C . LEU A 1 133 ? -6.066 -5.296 9.839 1.00 92.12 133 LEU A C 1
ATOM 1030 O O . LEU A 1 133 ? -5.656 -4.318 10.462 1.00 92.12 133 LEU A O 1
ATOM 1034 N N . PRO A 1 134 ? -6.967 -6.137 10.375 1.00 93.81 134 PRO A N 1
ATOM 1035 C CA . PRO A 1 134 ? -7.389 -6.037 11.763 1.00 93.81 134 PRO A CA 1
ATOM 1036 C C . PRO A 1 134 ? -6.229 -6.319 12.727 1.00 93.81 134 PRO A C 1
ATOM 1038 O O . PRO A 1 134 ? -5.523 -7.324 12.580 1.00 93.81 134 PRO A O 1
ATOM 1041 N N . VAL A 1 135 ? -6.069 -5.473 13.743 1.00 94.38 135 VAL A N 1
ATOM 1042 C CA . VAL A 1 135 ? -4.973 -5.533 14.721 1.00 94.38 135 VAL A CA 1
ATOM 1043 C C . VAL A 1 135 ? -5.513 -5.650 16.147 1.00 94.38 135 VAL A C 1
ATOM 1045 O O . VAL A 1 135 ? -6.550 -5.084 16.498 1.00 94.38 135 VAL A O 1
ATOM 1048 N N . GLU A 1 136 ? -4.794 -6.416 16.964 1.00 94.81 136 GLU A N 1
ATOM 1049 C CA . GLU A 1 136 ? -5.034 -6.593 18.398 1.00 94.81 136 GLU A CA 1
ATOM 1050 C C . GLU A 1 136 ? -4.561 -5.359 19.190 1.00 94.81 136 GLU A C 1
ATOM 1052 O O . GLU A 1 136 ? -3.682 -4.610 18.758 1.00 94.81 136 GLU A O 1
ATOM 1057 N N . GLU A 1 137 ? -5.161 -5.114 20.356 1.00 93.00 137 GLU A N 1
ATOM 1058 C CA . GLU A 1 137 ? -4.906 -3.898 21.146 1.00 93.00 137 GLU A CA 1
ATOM 1059 C C . GLU A 1 137 ? -3.452 -3.765 21.625 1.00 93.00 137 GLU A C 1
ATOM 1061 O O . GLU A 1 137 ? -2.930 -2.654 21.708 1.00 93.00 137 GLU A O 1
ATOM 1066 N N . ASP A 1 138 ? -2.786 -4.886 21.891 1.00 92.44 138 ASP A N 1
ATOM 1067 C CA . ASP A 1 138 ? -1.401 -4.952 22.365 1.00 92.44 138 ASP A CA 1
ATOM 1068 C C . ASP A 1 138 ? -0.376 -4.459 21.331 1.00 92.44 138 ASP A C 1
ATOM 1070 O O . ASP A 1 138 ? 0.676 -3.941 21.705 1.00 92.44 138 ASP A O 1
ATOM 1074 N N . ARG A 1 139 ? -0.691 -4.585 20.039 1.00 92.00 139 ARG A N 1
ATOM 1075 C CA . ARG A 1 139 ? 0.180 -4.192 18.923 1.00 92.00 139 ARG A CA 1
ATOM 1076 C C . ARG A 1 139 ? -0.267 -2.916 18.221 1.00 92.00 139 ARG A C 1
ATOM 1078 O O . ARG A 1 139 ? 0.500 -2.346 17.451 1.00 92.00 139 ARG A O 1
ATOM 1085 N N . ALA A 1 140 ? -1.487 -2.450 18.470 1.00 92.19 140 ALA A N 1
ATOM 1086 C CA . ALA A 1 140 ? -2.087 -1.325 17.756 1.00 92.19 140 ALA A CA 1
ATOM 1087 C C . ALA A 1 140 ? -1.254 -0.026 17.835 1.00 92.19 140 ALA A C 1
ATOM 1089 O O . ALA A 1 140 ? -1.195 0.729 16.866 1.00 92.19 140 ALA A O 1
ATOM 1090 N N . SER A 1 141 ? -0.543 0.222 18.940 1.00 93.38 141 SER A N 1
ATOM 1091 C CA . SER A 1 141 ? 0.297 1.422 19.090 1.00 93.38 141 SER A CA 1
ATOM 1092 C C . SER A 1 141 ? 1.567 1.437 18.230 1.00 93.38 141 SER A C 1
ATOM 1094 O O . SER A 1 141 ? 2.225 2.476 18.152 1.00 93.38 141 SER A O 1
ATOM 1096 N N . ASP A 1 142 ? 1.929 0.316 17.601 1.00 92.69 142 ASP A N 1
ATOM 1097 C CA . ASP A 1 142 ? 3.109 0.218 16.734 1.00 92.69 142 ASP A CA 1
ATOM 1098 C C . ASP A 1 142 ? 2.810 0.579 15.271 1.00 92.69 142 ASP A C 1
ATOM 1100 O O . ASP A 1 142 ? 3.744 0.732 14.477 1.00 92.69 142 ASP A O 1
ATOM 1104 N N . PHE A 1 143 ? 1.532 0.764 14.925 1.00 92.94 143 PHE A N 1
ATOM 1105 C CA . PHE A 1 143 ? 1.069 0.990 13.558 1.00 92.94 143 PHE A CA 1
ATOM 1106 C C . PHE A 1 143 ? 0.357 2.337 13.367 1.00 92.94 143 PHE A C 1
ATOM 1108 O O . PHE A 1 143 ? 0.001 3.028 14.325 1.00 92.94 143 PHE A O 1
ATOM 1115 N N . GLY A 1 144 ? 0.143 2.705 12.103 1.00 93.88 144 GLY A N 1
ATOM 1116 C CA . GLY A 1 144 ? -0.767 3.777 11.714 1.00 93.88 144 GLY A CA 1
ATOM 1117 C C . GLY A 1 144 ? -2.198 3.263 11.686 1.00 93.88 144 GLY A C 1
ATOM 1118 O O . GLY A 1 144 ? -2.560 2.494 10.805 1.00 93.88 144 GLY A O 1
ATOM 1119 N N . LEU A 1 145 ? -3.004 3.667 12.665 1.00 95.69 145 LEU A N 1
ATOM 1120 C CA . LEU A 1 145 ? -4.380 3.202 12.780 1.00 95.69 145 LEU A CA 1
ATOM 1121 C C . LEU A 1 145 ? -5.305 4.028 11.897 1.00 95.69 145 LEU A C 1
ATOM 1123 O O . LEU A 1 145 ? -5.154 5.249 11.789 1.00 95.69 145 LEU A O 1
ATOM 1127 N N . MET A 1 146 ? -6.302 3.365 11.325 1.00 95.81 146 MET A N 1
ATOM 1128 C CA . MET A 1 146 ? -7.368 3.996 10.554 1.00 95.81 146 MET A CA 1
ATOM 1129 C C . MET A 1 146 ? -8.697 3.855 11.290 1.00 95.81 146 MET A C 1
ATOM 1131 O O . MET A 1 146 ? -8.976 2.840 11.924 1.00 95.81 146 MET A O 1
ATOM 1135 N N . LYS A 1 147 ? -9.534 4.884 11.207 1.00 95.00 147 LYS A N 1
ATOM 1136 C CA . LYS A 1 147 ? -10.913 4.844 11.681 1.00 95.00 147 LYS A CA 1
ATOM 1137 C C . LYS A 1 147 ? -11.842 4.798 10.488 1.00 95.00 147 LYS A C 1
ATOM 1139 O O . LYS A 1 147 ? -11.684 5.605 9.577 1.00 95.00 147 LYS A O 1
ATOM 1144 N N . ILE A 1 148 ? -12.815 3.896 10.513 1.00 94.81 148 ILE A N 1
ATOM 1145 C CA . ILE A 1 148 ? -13.799 3.741 9.439 1.00 94.81 148 ILE A CA 1
ATOM 1146 C C . ILE A 1 148 ? -15.212 4.044 9.921 1.00 94.81 148 ILE A C 1
ATOM 1148 O O . ILE A 1 148 ? -15.521 3.892 11.104 1.00 94.81 148 ILE A O 1
ATOM 1152 N N . ASP A 1 149 ? -16.059 4.488 8.997 1.00 92.62 149 ASP A N 1
ATOM 1153 C CA . ASP A 1 149 ? -17.502 4.566 9.202 1.00 92.62 149 ASP A CA 1
ATOM 1154 C C . ASP A 1 149 ? -18.208 3.233 8.871 1.00 92.62 149 ASP A C 1
ATOM 1156 O O . ASP A 1 149 ? -17.578 2.232 8.524 1.00 92.62 149 ASP A O 1
ATOM 1160 N N . ALA A 1 150 ? -19.541 3.218 8.964 1.00 89.94 150 ALA A N 1
ATOM 1161 C CA . ALA A 1 150 ? -20.361 2.037 8.682 1.00 89.94 150 ALA A CA 1
ATOM 1162 C C . ALA A 1 150 ? -20.328 1.579 7.209 1.00 89.94 150 ALA A C 1
ATOM 1164 O O . ALA A 1 150 ? -20.799 0.487 6.905 1.00 89.94 150 ALA A O 1
ATOM 1165 N N . THR A 1 151 ? -19.799 2.402 6.300 1.00 88.75 151 THR A N 1
ATOM 1166 C CA . THR A 1 151 ? -19.625 2.076 4.877 1.00 88.75 151 THR A CA 1
ATOM 1167 C C . THR A 1 151 ? -18.213 1.584 4.555 1.00 88.75 151 THR A C 1
ATOM 1169 O O . THR A 1 151 ? -17.936 1.228 3.414 1.00 88.75 151 THR A O 1
ATOM 1172 N N . GLY A 1 152 ? -17.316 1.551 5.549 1.00 89.69 152 GLY A N 1
ATOM 1173 C CA . GLY A 1 152 ? -15.910 1.194 5.370 1.00 89.69 152 GLY A CA 1
ATOM 1174 C C . GLY A 1 152 ? -15.029 2.354 4.897 1.00 89.69 152 GLY A C 1
ATOM 1175 O O . GLY A 1 152 ? -13.860 2.132 4.584 1.00 89.69 152 GLY A O 1
ATOM 1176 N N . ARG A 1 153 ? -15.541 3.594 4.858 1.00 93.19 153 ARG A N 1
ATOM 1177 C CA . ARG A 1 153 ? -14.744 4.767 4.470 1.00 93.19 153 ARG A CA 1
ATOM 1178 C C . ARG A 1 153 ? -13.889 5.261 5.622 1.00 93.19 153 ARG A C 1
ATOM 1180 O O . ARG A 1 153 ? -14.364 5.379 6.751 1.00 93.19 153 ARG A O 1
ATOM 1187 N N . ILE A 1 154 ? -12.634 5.584 5.322 1.00 95.19 154 ILE A N 1
ATOM 1188 C CA . ILE A 1 154 ? -11.681 6.094 6.309 1.00 95.19 154 ILE A CA 1
ATOM 1189 C C . ILE A 1 154 ? -12.044 7.540 6.662 1.00 95.19 154 ILE A C 1
ATOM 1191 O O . ILE A 1 154 ? -12.085 8.409 5.796 1.00 95.19 154 ILE A O 1
ATOM 1195 N N . THR A 1 155 ? -12.294 7.791 7.944 1.00 94.62 155 THR A N 1
ATOM 1196 C CA . THR A 1 155 ? -12.657 9.110 8.488 1.00 94.62 155 THR A CA 1
ATOM 1197 C C . THR A 1 155 ? -11.519 9.762 9.267 1.00 94.62 155 THR A C 1
ATOM 1199 O O . THR A 1 155 ? -11.448 10.987 9.341 1.00 94.62 155 THR A O 1
ATOM 1202 N N . GLU A 1 156 ? -10.608 8.966 9.830 1.00 95.44 156 GLU A N 1
ATOM 1203 C CA . GLU A 1 156 ? -9.473 9.450 10.616 1.00 95.44 156 GLU A CA 1
ATOM 1204 C C . GLU A 1 156 ? -8.268 8.519 10.445 1.00 95.44 156 GLU A C 1
ATOM 1206 O O . GLU A 1 156 ? -8.418 7.303 10.321 1.00 95.44 156 GLU A O 1
ATOM 1211 N N . PHE A 1 157 ? -7.064 9.089 10.473 1.00 95.88 157 PHE A N 1
ATOM 1212 C CA . PHE A 1 157 ? -5.804 8.352 10.508 1.00 95.88 157 PHE A CA 1
ATOM 1213 C C . PHE A 1 157 ? -4.938 8.862 11.660 1.00 95.88 157 PHE A C 1
ATOM 1215 O O . PHE A 1 157 ? -4.807 10.072 11.867 1.00 95.88 157 PHE A O 1
ATOM 1222 N N . SER A 1 158 ? -4.301 7.949 12.390 1.00 94.88 158 SER A N 1
ATOM 1223 C CA . SER A 1 158 ? -3.343 8.307 13.429 1.00 94.88 158 SER A CA 1
ATOM 1224 C C . SER A 1 158 ? -2.131 7.384 13.422 1.00 94.88 158 SER A C 1
ATOM 1226 O O . SER A 1 158 ? -2.247 6.206 13.737 1.00 94.88 158 SER A O 1
ATOM 1228 N N . GLU A 1 159 ? -0.948 7.956 13.202 1.00 94.69 159 GLU A N 1
ATOM 1229 C CA . GLU A 1 159 ? 0.334 7.255 13.318 1.00 94.69 159 GLU A CA 1
ATOM 1230 C C . GLU A 1 159 ? 0.680 6.969 14.789 1.00 94.69 159 GLU A C 1
ATOM 1232 O O . GLU A 1 159 ? 0.777 7.899 15.596 1.00 94.69 159 GLU A O 1
ATOM 1237 N N . LYS A 1 160 ? 0.867 5.689 15.136 1.00 93.69 160 LYS A N 1
ATOM 1238 C CA . LYS A 1 160 ? 1.350 5.197 16.442 1.00 93.69 160 LYS A CA 1
ATOM 1239 C C . LYS A 1 160 ? 0.668 5.850 17.658 1.00 93.69 160 LYS A C 1
ATOM 1241 O O . LYS A 1 160 ? 1.349 6.426 18.520 1.00 93.69 160 LYS A O 1
ATOM 1246 N N . PRO A 1 161 ? -0.679 5.819 17.738 1.00 93.38 161 PRO A N 1
ATOM 1247 C CA . PRO A 1 161 ? -1.420 6.472 18.808 1.00 93.38 161 PRO A CA 1
ATOM 1248 C C . PRO A 1 161 ? -1.177 5.786 20.156 1.00 93.38 161 PRO A C 1
ATOM 1250 O O . PRO A 1 161 ? -0.932 4.584 20.238 1.00 93.38 161 PRO A O 1
ATOM 1253 N N . LYS A 1 162 ? -1.276 6.565 21.238 1.00 92.62 162 LYS A N 1
ATOM 1254 C CA . LYS A 1 162 ? -1.092 6.096 22.618 1.00 92.62 162 LYS A CA 1
ATOM 1255 C C . LYS A 1 162 ? -2.170 6.675 23.533 1.00 92.62 162 LYS A C 1
ATOM 1257 O O . LYS A 1 162 ? -2.707 7.746 23.250 1.00 92.62 162 LYS A O 1
ATOM 1262 N N . GLY A 1 163 ? -2.452 5.981 24.636 1.00 92.88 163 GLY A N 1
ATOM 1263 C CA . GLY A 1 163 ? -3.404 6.430 25.660 1.00 92.88 163 GLY A CA 1
ATOM 1264 C C . GLY A 1 163 ? -4.812 6.636 25.100 1.00 92.88 163 GLY A C 1
ATOM 1265 O O . GLY A 1 163 ? -5.308 5.802 24.344 1.00 92.88 163 GLY A O 1
ATOM 1266 N N . ASP A 1 164 ? -5.432 7.768 25.423 1.00 92.44 164 ASP A N 1
ATOM 1267 C CA . ASP A 1 164 ? -6.802 8.090 24.999 1.00 92.44 164 ASP A CA 1
ATOM 1268 C C . ASP A 1 164 ? -6.956 8.126 23.473 1.00 92.44 164 ASP A C 1
ATOM 1270 O O . ASP A 1 164 ? -7.976 7.690 22.940 1.00 92.44 164 ASP A O 1
ATOM 1274 N N . LYS A 1 165 ? -5.905 8.555 22.757 1.00 90.56 165 LYS A N 1
ATOM 1275 C CA . LYS A 1 165 ? -5.893 8.567 21.289 1.00 90.56 165 LYS A CA 1
ATOM 1276 C C . LYS A 1 165 ? -5.902 7.159 20.701 1.00 90.56 165 LYS A C 1
ATOM 1278 O O . LYS A 1 165 ? -6.421 6.954 19.617 1.00 90.56 165 LYS A O 1
ATOM 1283 N N . LEU A 1 166 ? -5.322 6.176 21.389 1.00 92.88 166 LEU A N 1
ATOM 1284 C CA . LEU A 1 166 ? -5.420 4.786 20.946 1.00 92.88 166 LEU A CA 1
ATOM 1285 C C . LEU A 1 166 ? -6.867 4.311 21.084 1.00 92.88 166 LEU A C 1
ATOM 1287 O O . LEU A 1 166 ? -7.437 3.787 20.138 1.00 92.88 166 LEU A O 1
ATOM 1291 N N . GLN A 1 167 ? -7.493 4.562 22.233 1.00 93.44 167 GLN A N 1
ATOM 1292 C CA . GLN A 1 167 ? -8.866 4.127 22.491 1.00 93.44 167 GLN A CA 1
ATOM 1293 C C . GLN A 1 167 ? -9.881 4.761 21.528 1.00 93.44 167 GLN A C 1
ATOM 1295 O O . GLN A 1 167 ? -10.827 4.091 21.114 1.00 93.44 167 GLN A O 1
ATOM 1300 N N . SER A 1 168 ? -9.670 6.014 21.108 1.00 94.06 168 SER A N 1
ATOM 1301 C CA . SER A 1 168 ? -10.545 6.694 20.142 1.00 94.06 168 SER A CA 1
ATOM 1302 C C . SER A 1 168 ? -10.493 6.114 18.722 1.00 94.06 168 SER A C 1
ATOM 1304 O O . SER A 1 168 ? -11.397 6.399 17.929 1.00 94.06 168 SER A O 1
ATOM 1306 N N . MET A 1 169 ? -9.470 5.308 18.411 1.00 94.81 169 MET A N 1
ATOM 1307 C CA . MET A 1 169 ? -9.261 4.661 17.108 1.00 94.81 169 MET A CA 1
ATOM 1308 C C . MET A 1 169 ? -9.892 3.267 17.008 1.00 94.81 169 MET A C 1
ATOM 1310 O O . MET A 1 169 ? -9.738 2.610 15.981 1.00 94.81 169 MET A O 1
ATOM 1314 N N . LYS A 1 170 ? -10.602 2.799 18.043 1.00 93.69 170 LYS A N 1
ATOM 1315 C CA . LYS A 1 170 ? -11.355 1.540 17.965 1.00 93.69 170 LYS A CA 1
ATOM 1316 C C . LYS A 1 170 ? -12.436 1.633 16.886 1.00 93.69 170 LYS A C 1
ATOM 1318 O O . LYS A 1 170 ? -13.152 2.632 16.795 1.00 93.69 170 LYS A O 1
ATOM 1323 N N . VAL A 1 171 ? -12.561 0.572 16.099 1.00 93.69 171 VAL A N 1
ATOM 1324 C CA . VAL A 1 171 ? -13.534 0.427 15.014 1.00 93.69 171 VAL A CA 1
ATOM 1325 C C . VAL A 1 171 ? -14.286 -0.889 15.146 1.00 93.69 171 VAL A C 1
ATOM 1327 O O . VAL A 1 171 ? -13.779 -1.867 15.696 1.00 93.69 171 VAL A O 1
ATOM 1330 N N . ASP A 1 172 ? -15.504 -0.919 14.615 1.00 91.62 172 ASP A N 1
ATOM 1331 C CA . ASP A 1 172 ? -16.238 -2.166 14.456 1.00 91.62 172 ASP A CA 1
ATOM 1332 C C . ASP A 1 172 ? -15.753 -2.889 13.193 1.00 91.62 172 ASP A C 1
ATOM 1334 O O . ASP A 1 172 ? -16.150 -2.572 12.072 1.00 91.62 172 ASP A O 1
ATOM 1338 N N . THR A 1 173 ? -14.866 -3.866 13.372 1.00 90.88 173 THR A N 1
ATOM 1339 C CA . THR A 1 173 ? -14.308 -4.643 12.260 1.00 90.88 173 THR A CA 1
ATOM 1340 C C . THR A 1 173 ? -15.279 -5.684 11.696 1.00 90.88 173 THR A C 1
ATOM 1342 O O . THR A 1 173 ? -14.970 -6.294 10.673 1.00 90.88 173 THR A O 1
ATOM 1345 N N . THR A 1 174 ? -16.484 -5.852 12.263 1.00 90.69 174 THR A N 1
ATOM 1346 C CA . THR A 1 174 ? -17.529 -6.686 11.636 1.00 90.69 174 THR A CA 1
ATOM 1347 C C . THR A 1 174 ? -18.001 -6.113 10.299 1.00 90.69 174 THR A C 1
ATOM 1349 O O . THR A 1 174 ? -18.358 -6.877 9.404 1.00 90.69 174 THR A O 1
ATOM 1352 N N . VAL A 1 175 ? -17.895 -4.790 10.113 1.00 88.25 175 VAL A N 1
ATOM 1353 C CA . VAL A 1 175 ? -18.148 -4.100 8.834 1.00 88.25 175 VAL A CA 1
ATOM 1354 C C . VAL A 1 175 ? -17.233 -4.628 7.720 1.00 88.25 175 VAL A C 1
ATOM 1356 O O . VAL A 1 175 ? -17.610 -4.631 6.554 1.00 88.25 175 VAL A O 1
ATOM 1359 N N . LEU A 1 176 ? -16.054 -5.144 8.081 1.00 85.50 176 LEU A N 1
ATOM 1360 C CA . LEU A 1 176 ? -15.077 -5.732 7.161 1.00 85.50 176 LEU A CA 1
ATOM 1361 C C . LEU A 1 176 ? -15.248 -7.253 6.989 1.00 85.50 176 LEU A C 1
ATOM 1363 O O . LEU A 1 176 ? -14.394 -7.910 6.395 1.00 85.50 176 LEU A O 1
ATOM 1367 N N . GLY A 1 177 ? -16.333 -7.828 7.517 1.00 87.75 177 GLY A N 1
ATOM 1368 C CA . GLY A 1 177 ? -16.659 -9.248 7.384 1.00 87.75 177 GLY A CA 1
ATOM 1369 C C . GLY A 1 177 ? -16.066 -10.159 8.463 1.00 87.75 177 GLY A C 1
ATOM 1370 O O . GLY A 1 177 ? -16.122 -11.379 8.309 1.00 87.75 177 GLY A O 1
ATOM 1371 N N . LEU A 1 178 ? -15.509 -9.609 9.550 1.00 90.38 178 LEU A N 1
ATOM 1372 C CA . LEU A 1 178 ? -15.028 -10.411 10.681 1.00 90.38 178 LEU A CA 1
ATOM 1373 C C . LEU A 1 178 ? -16.195 -10.968 11.503 1.00 90.38 178 LEU A C 1
ATOM 1375 O O . LEU A 1 178 ? -17.228 -10.317 11.676 1.00 90.38 178 LEU A O 1
ATOM 1379 N N . SER A 1 179 ? -16.005 -12.155 12.086 1.00 93.56 179 SER A N 1
ATOM 1380 C CA . SER A 1 179 ? -16.965 -12.678 13.059 1.00 93.56 179 SER A CA 1
ATOM 1381 C C . SER A 1 179 ? -16.998 -11.804 14.327 1.00 93.56 179 SER A C 1
ATOM 1383 O O . SER A 1 179 ? -15.987 -11.191 14.678 1.00 93.56 179 SER A O 1
ATOM 1385 N N . PRO A 1 180 ? -18.107 -11.777 15.094 1.00 91.81 180 PRO A N 1
ATOM 1386 C CA . PRO A 1 180 ? -18.193 -10.964 16.313 1.00 91.81 180 PRO A CA 1
ATOM 1387 C C . PRO A 1 180 ? -17.096 -11.264 17.349 1.00 91.81 180 PRO A C 1
ATOM 1389 O O . PRO A 1 180 ? -16.664 -10.376 18.084 1.00 91.81 180 PRO A O 1
ATOM 1392 N N . GLY A 1 181 ? -16.632 -12.518 17.412 1.00 91.88 181 GLY A N 1
ATOM 1393 C CA . GLY A 1 181 ? -15.536 -12.922 18.293 1.00 91.88 181 GLY A CA 1
ATOM 1394 C C . GLY A 1 181 ? -14.189 -12.352 17.850 1.00 91.88 181 GLY A C 1
ATOM 1395 O O . GLY A 1 181 ? -13.453 -11.806 18.672 1.00 91.88 181 GLY A O 1
ATOM 1396 N N . GLU A 1 182 ? -13.888 -12.426 16.553 1.00 91.38 182 GLU A N 1
ATOM 1397 C CA . GLU A 1 182 ? -12.661 -11.862 15.982 1.00 91.38 182 GLU A CA 1
ATOM 1398 C C . GLU A 1 182 ? -12.657 -10.341 16.046 1.00 91.38 182 GLU A C 1
ATOM 1400 O O . GLU A 1 182 ? -11.634 -9.757 16.390 1.00 91.38 182 GLU A O 1
ATOM 1405 N N . ALA A 1 183 ? -13.799 -9.702 15.789 1.00 91.69 183 ALA A N 1
ATOM 1406 C CA . ALA A 1 183 ? -13.905 -8.253 15.833 1.00 91.69 183 ALA A CA 1
ATOM 1407 C C . ALA A 1 183 ? -13.636 -7.693 17.235 1.00 91.69 183 ALA A C 1
ATOM 1409 O O . ALA A 1 183 ? -12.970 -6.672 17.398 1.00 91.69 183 ALA A O 1
ATOM 1410 N N . LYS A 1 184 ? -14.073 -8.416 18.274 1.00 91.69 184 LYS A N 1
ATOM 1411 C CA . LYS A 1 184 ? -13.760 -8.069 19.662 1.00 91.69 184 LYS A CA 1
ATOM 1412 C C . LYS A 1 184 ? -12.278 -8.260 19.999 1.00 91.69 184 LYS A C 1
ATOM 1414 O O . LYS A 1 184 ? -11.741 -7.494 20.794 1.00 91.69 184 LYS A O 1
ATOM 1419 N N . ALA A 1 185 ? -11.631 -9.277 19.428 1.00 93.06 185 ALA A N 1
ATOM 1420 C CA . ALA A 1 185 ? -10.202 -9.523 19.621 1.00 93.06 185 ALA A CA 1
ATOM 1421 C C . ALA A 1 185 ? -9.328 -8.519 18.848 1.00 93.06 185 ALA A C 1
ATOM 1423 O O . ALA A 1 185 ? -8.251 -8.154 19.314 1.00 93.06 185 ALA A O 1
ATOM 1424 N N . LYS A 1 186 ? -9.810 -8.050 17.692 1.00 94.56 186 LYS A N 1
ATOM 1425 C CA . LYS A 1 186 ? -9.102 -7.155 16.770 1.00 94.56 186 LYS A CA 1
ATOM 1426 C C . LYS A 1 186 ? -9.933 -5.899 16.483 1.00 94.56 186 LYS A C 1
ATOM 1428 O O . LYS A 1 186 ? -10.488 -5.768 15.388 1.00 94.56 186 LYS A O 1
ATOM 1433 N N . PRO A 1 187 ? -10.043 -4.981 17.462 1.00 94.50 187 PRO A N 1
ATOM 1434 C CA . PRO A 1 187 ? -10.894 -3.799 17.353 1.00 94.50 187 PRO A CA 1
ATOM 1435 C C . PRO A 1 187 ? -10.214 -2.624 16.629 1.00 94.50 187 PRO A C 1
ATOM 1437 O O . PRO A 1 187 ? -10.721 -1.507 16.674 1.00 94.50 187 PRO A O 1
ATOM 1440 N N . PHE A 1 188 ? -9.054 -2.835 16.006 1.00 95.12 188 PHE A N 1
ATOM 1441 C CA . PHE A 1 188 ? -8.302 -1.811 15.280 1.00 95.12 188 PHE A CA 1
ATOM 1442 C C . PHE A 1 188 ? -8.041 -2.254 13.848 1.00 95.12 188 PHE A C 1
ATOM 1444 O O . PHE A 1 188 ? -8.026 -3.450 13.572 1.00 95.12 188 PHE A O 1
ATOM 1451 N N . ILE A 1 189 ? -7.778 -1.299 12.959 1.00 94.81 189 ILE A N 1
ATOM 1452 C CA . ILE A 1 189 ? -7.310 -1.554 11.593 1.00 94.81 189 ILE A CA 1
ATOM 1453 C C . ILE A 1 189 ? -6.046 -0.742 11.330 1.00 94.81 189 ILE A C 1
ATOM 1455 O O . ILE A 1 189 ? -5.956 0.415 11.754 1.00 94.81 189 ILE A O 1
ATOM 1459 N N . ALA A 1 190 ? -5.078 -1.358 10.658 1.00 90.75 190 ALA A N 1
ATOM 1460 C CA . ALA A 1 190 ? -3.806 -0.742 10.303 1.00 90.75 190 ALA A CA 1
ATOM 1461 C C . ALA A 1 190 ? -3.258 -1.267 8.976 1.00 90.75 190 ALA A C 1
ATOM 1463 O O . ALA A 1 190 ? -3.612 -2.411 8.608 1.00 90.75 190 ALA A O 1
#

pLDDT: mean 84.6, std 13.28, range [37.72, 95.88]